Protein AF-0000000084342266 (afdb_homodimer)

Radius of gyration: 20.8 Å; Cα contacts (8 Å, |Δi|>4): 427; chains: 2; bounding box: 41×59×53 Å

Secondary structure (DSSP, 8-state):
-PPPHHHHHHHHTTHHHHHHHHHHHHHHHHTT-S--HHHHHHHHHHHHH-SEEHHHHHHHHT--HHHHHHHHHHHHHTTSEEEE--TT-TTSPEEEE-HHHHHHHHHHHHHHHHHHHHHHTTS-HHHHHHHHHHHHHHHHHHHHHTTTSPPP------/-PPPHHHHHHHHTTHHHHHHHHHHHHHHHTTT-S--HHHHHHHHHHHHH-SEEHHHHHHHHT--HHHHHHHHHHHHHTTSEEEE--TT-TTSPEEEE-HHHHHHHHHHHHHHHHHHHHHHTTS-HHHHHHHHHHHHHHHHHHHHHTTTSPPP------

Solvent-accessible surface area (backbone atoms only — not comparable to full-atom values): 16933 Å² total; per-residue (Å²): 118,72,30,45,26,68,63,50,43,59,47,58,67,49,27,56,61,37,39,54,43,49,50,32,46,49,50,59,69,29,58,92,51,92,57,46,73,65,39,49,52,50,52,52,50,34,70,72,68,38,67,39,27,55,66,58,50,15,63,74,69,72,45,58,50,70,57,41,48,51,38,48,54,53,32,36,75,72,51,26,32,49,76,42,87,24,91,90,37,78,90,45,41,20,40,32,75,32,74,59,24,51,51,51,47,50,57,51,50,51,57,51,35,61,68,35,32,72,49,20,60,76,40,55,46,68,32,51,54,24,25,41,54,49,52,50,47,47,43,52,46,43,43,62,75,36,67,81,52,70,81,62,72,72,68,42,52,130,119,72,29,44,26,69,63,51,44,59,48,57,67,49,28,57,62,37,39,55,42,51,49,31,47,50,50,60,68,30,58,91,49,92,57,46,72,66,39,48,52,50,53,52,51,35,69,73,68,39,67,38,27,54,66,58,51,15,62,75,70,71,46,56,52,70,56,40,47,52,37,48,54,53,30,37,76,71,51,26,32,49,73,42,88,24,92,90,38,77,92,45,40,21,41,32,76,31,73,58,25,51,51,52,48,51,56,51,49,52,56,53,36,60,68,35,34,74,51,19,59,76,41,55,47,69,29,51,54,26,25,41,54,50,50,50,47,47,43,51,47,44,44,63,74,36,65,82,51,69,80,62,73,73,67,41,51,128

Sequence (316 aa):
MPVDAGELYVVLRRVRPLHLLSARAVTAALAGEQVTMGVRALLEALLDTGPAPVPAIARTLSLPRQVIQRLVDQARGLGLVTTAPNPAHRRSPLVVLTDEGRAAFDRIHDAELRALGPIAAGLDPGDVAAAVRVLDALVTGIGRITADAPPVPIEEAPMPVDAGELYVVLRRVRPLHLLSARAVTAALAGEQVTMGVRALLEALLDTGPAPVPAIARTLSLPRQVIQRLVDQARGLGLVTTAPNPAHRRSPLVVLTDEGRAAFDRIHDAELRALGPIAAGLDPGDVAAAVRVLDALVTGIGRITADAPPVPIEEAP

Nearest PDB structures (foldseek):
  1s3j-assembly1_B  TM=6.720E-01  e=8.097E-08  Bacillus subtilis
  7kua-assembly1_A-2  TM=9.159E-01  e=6.115E-06  Pseudomonas putida
  6pcp-assembly2_C  TM=7.030E-01  e=1.993E-07  Bordetella pertussis
  3vod-assembly1_A  TM=7.796E-01  e=1.631E-06  Escherichia coli K-12
  3s2w-assembly4_H  TM=8.674E-01  e=1.914E-05  Methanosarcina mazei Go1

Structure (mmCIF, N/CA/C/O backbone):
data_AF-0000000084342266-model_v1
#
loop_
_entity.id
_entity.type
_entity.pdbx_description
1 polymer 'DNA-binding transcriptional regulator, MarR family'
#
loop_
_atom_site.group_PDB
_atom_site.id
_atom_site.type_symbol
_atom_site.label_atom_id
_atom_site.label_alt_id
_atom_site.label_comp_id
_atom_site.label_asym_id
_atom_site.label_entity_id
_atom_site.label_seq_id
_atom_site.pdbx_PDB_ins_code
_atom_site.Cartn_x
_atom_site.Cartn_y
_atom_site.Cartn_z
_atom_site.occupancy
_atom_site.B_iso_or_equiv
_atom_site.auth_seq_id
_atom_site.auth_comp_id
_atom_site.auth_asym_id
_atom_site.auth_atom_id
_atom_site.pdbx_PDB_model_num
ATOM 1 N N . MET A 1 1 ? -0.227 -0.979 28.938 1 70.88 1 MET A N 1
ATOM 2 C CA . MET A 1 1 ? -1.094 0.109 28.5 1 70.88 1 MET A CA 1
ATOM 3 C C . MET A 1 1 ? -1.659 -0.177 27.109 1 70.88 1 MET A C 1
ATOM 5 O O . MET A 1 1 ? -1.015 -0.841 26.297 1 70.88 1 MET A O 1
ATOM 9 N N . PRO A 1 2 ? -2.893 0.105 26.969 1 83.19 2 PRO A N 1
ATOM 10 C CA . PRO A 1 2 ? -3.52 -0.185 25.672 1 83.19 2 PRO A CA 1
ATOM 11 C C . PRO A 1 2 ? -2.918 0.628 24.531 1 83.19 2 PRO A C 1
ATOM 13 O O . PRO A 1 2 ? -2.369 1.71 24.75 1 83.19 2 PRO A O 1
ATOM 16 N N . VAL A 1 3 ? -2.742 0.061 23.469 1 89.31 3 VAL A N 1
ATOM 17 C CA . VAL A 1 3 ? -2.305 0.758 22.266 1 89.31 3 VAL A CA 1
ATOM 18 C C . VAL A 1 3 ? -3.314 1.844 21.906 1 89.31 3 VAL A C 1
ATOM 20 O O . VAL A 1 3 ? -4.523 1.605 21.922 1 89.31 3 VAL A O 1
ATOM 23 N N . ASP A 1 4 ? -2.812 2.996 21.734 1 90.12 4 ASP A N 1
ATOM 24 C CA . ASP A 1 4 ? -3.756 4.02 21.297 1 90.12 4 ASP A CA 1
ATOM 25 C C . ASP A 1 4 ? -3.736 4.164 19.766 1 90.12 4 ASP A C 1
ATOM 27 O O . ASP A 1 4 ? -2.879 3.59 19.094 1 90.12 4 ASP A O 1
ATOM 31 N N . ALA A 1 5 ? -4.688 4.953 19.266 1 93.25 5 ALA A N 1
ATOM 32 C CA . ALA A 1 5 ? -4.902 5.133 17.828 1 93.25 5 ALA A CA 1
ATOM 33 C C . ALA A 1 5 ? -3.693 5.793 17.172 1 93.25 5 ALA A C 1
ATOM 35 O O . ALA A 1 5 ? -3.35 5.477 16.031 1 93.25 5 ALA A O 1
ATOM 36 N N . GLY A 1 6 ? -3.027 6.645 17.938 1 93.38 6 GLY A N 1
ATOM 37 C CA . GLY A 1 6 ? -1.847 7.316 17.422 1 93.38 6 GLY A CA 1
ATOM 38 C C . GLY A 1 6 ? -0.688 6.375 17.156 1 93.38 6 GLY A C 1
ATOM 39 O O . GLY A 1 6 ? 0.017 6.508 16.156 1 93.38 6 GLY A O 1
ATOM 40 N N . GLU A 1 7 ? -0.532 5.438 18.062 1 93.38 7 GLU A N 1
ATOM 41 C CA . GLU A 1 7 ? 0.507 4.426 17.891 1 93.38 7 GLU A CA 1
ATOM 42 C C . GLU A 1 7 ? 0.223 3.533 16.688 1 93.38 7 GLU A C 1
ATOM 44 O O . GLU A 1 7 ? 1.139 3.172 15.945 1 93.38 7 GLU A O 1
ATOM 49 N N . LEU A 1 8 ? -0.987 3.184 16.484 1 94.81 8 LEU A N 1
ATOM 50 C CA . LEU A 1 8 ? -1.37 2.338 15.359 1 94.81 8 LEU A CA 1
ATOM 51 C C . LEU A 1 8 ? -1.231 3.094 14.047 1 94.81 8 LEU A C 1
ATOM 53 O O . LEU A 1 8 ? -0.879 2.504 13.023 1 94.81 8 LEU A O 1
ATOM 57 N N . TYR A 1 9 ? -1.419 4.414 14.188 1 94.75 9 TYR A N 1
ATOM 58 C CA . TYR A 1 9 ? -1.27 5.258 13.008 1 94.75 9 TYR A CA 1
ATOM 59 C C . TYR A 1 9 ? 0.175 5.262 12.516 1 94.75 9 TYR A C 1
ATOM 61 O O . TYR A 1 9 ? 0.429 5.34 11.312 1 94.75 9 TYR A O 1
ATOM 69 N N . VAL A 1 10 ? 1.09 5.109 13.398 1 93.75 10 VAL A N 1
ATOM 70 C CA . VAL A 1 10 ? 2.502 5.055 13.031 1 93.75 10 VAL A CA 1
ATOM 71 C C . VAL A 1 10 ? 2.754 3.85 12.125 1 93.75 10 VAL A C 1
ATOM 73 O O . VAL A 1 10 ? 3.518 3.938 11.164 1 93.75 10 VAL A O 1
ATOM 76 N N . VAL A 1 11 ? 2.09 2.787 12.336 1 95.75 11 VAL A N 1
ATOM 77 C CA . VAL A 1 11 ? 2.191 1.593 11.5 1 95.75 11 VAL A CA 1
ATOM 78 C C . VAL A 1 11 ? 1.574 1.864 10.133 1 95.75 11 VAL A C 1
ATOM 80 O O . VAL A 1 11 ? 2.197 1.603 9.102 1 95.75 11 VAL A O 1
ATOM 83 N N . LEU A 1 12 ? 0.439 2.473 10.141 1 93.75 12 LEU A N 1
ATOM 84 C CA . LEU A 1 12 ? -0.318 2.713 8.922 1 93.75 12 LEU A CA 1
ATOM 85 C C . LEU A 1 12 ? 0.438 3.654 7.988 1 93.75 12 LEU A C 1
ATOM 87 O O . LEU A 1 12 ? 0.379 3.506 6.766 1 93.75 12 LEU A O 1
ATOM 91 N N . ARG A 1 13 ? 1.225 4.555 8.555 1 92.44 13 ARG A N 1
ATOM 92 C CA . ARG A 1 13 ? 1.974 5.535 7.777 1 92.44 13 ARG A CA 1
ATOM 93 C C . ARG A 1 13 ? 3.088 4.863 6.977 1 92.44 13 ARG A C 1
ATOM 95 O O . ARG A 1 13 ? 3.615 5.445 6.027 1 92.44 13 ARG A O 1
ATOM 102 N N . ARG A 1 14 ? 3.467 3.639 7.297 1 94 14 ARG A N 1
ATOM 103 C CA . ARG A 1 14 ? 4.543 2.938 6.598 1 94 14 ARG A CA 1
ATOM 104 C C . ARG A 1 14 ? 3.996 2.131 5.426 1 94 14 ARG A C 1
ATOM 106 O O . ARG A 1 14 ? 4.758 1.683 4.566 1 94 14 ARG A O 1
ATOM 113 N N . VAL A 1 15 ? 2.721 2.02 5.316 1 93.81 15 VAL A N 1
ATOM 114 C CA . VAL A 1 15 ? 2.09 1.117 4.359 1 93.81 15 VAL A CA 1
ATOM 115 C C . VAL A 1 15 ? 2.221 1.688 2.949 1 93.81 15 VAL A C 1
ATOM 117 O O . VAL A 1 15 ? 2.639 0.987 2.023 1 93.81 15 VAL A O 1
ATOM 120 N N . ARG A 1 16 ? 1.892 2.982 2.75 1 89 16 ARG A N 1
ATOM 121 C CA . ARG A 1 16 ? 1.908 3.561 1.41 1 89 16 ARG A CA 1
ATOM 122 C C . ARG A 1 16 ? 3.32 3.562 0.833 1 89 16 ARG A C 1
ATOM 124 O O . ARG A 1 16 ? 3.543 3.072 -0.275 1 89 16 ARG A O 1
ATOM 131 N N . PRO A 1 17 ? 4.324 4.102 1.603 1 88.56 17 PRO A N 1
ATOM 132 C CA . PRO A 1 17 ? 5.68 4.062 1.05 1 88.56 17 PRO A CA 1
ATOM 133 C C . PRO A 1 17 ? 6.152 2.645 0.741 1 88.56 17 PRO A C 1
ATOM 135 O O . PRO A 1 17 ? 6.816 2.418 -0.273 1 88.56 17 PRO A O 1
ATOM 138 N N . LEU A 1 18 ? 5.785 1.718 1.567 1 93.06 18 LEU A N 1
ATOM 139 C CA . LEU A 1 18 ? 6.211 0.339 1.355 1 93.06 18 LEU A CA 1
ATOM 140 C C . LEU A 1 18 ? 5.523 -0.261 0.135 1 93.06 18 LEU A C 1
ATOM 142 O O . LEU A 1 18 ? 6.141 -1.004 -0.631 1 93.06 18 LEU A O 1
ATOM 146 N N . HIS A 1 19 ? 4.258 0.044 -0.023 1 91.81 19 HIS A N 1
ATOM 147 C CA . HIS A 1 19 ? 3.537 -0.408 -1.208 1 91.81 19 HIS A CA 1
ATOM 148 C C . HIS A 1 19 ? 4.203 0.1 -2.484 1 91.81 19 HIS A C 1
ATOM 150 O O . HIS A 1 19 ? 4.438 -0.672 -3.416 1 91.81 19 HIS A O 1
ATOM 156 N N . LEU A 1 20 ? 4.57 1.354 -2.539 1 87.12 20 LEU A N 1
ATOM 157 C CA . LEU A 1 20 ? 5.191 1.959 -3.711 1 87.12 20 LEU A CA 1
ATOM 158 C C . LEU A 1 20 ? 6.578 1.371 -3.955 1 87.12 20 LEU A C 1
ATOM 160 O O . LEU A 1 20 ? 6.941 1.077 -5.098 1 87.12 20 LEU A O 1
ATOM 164 N N . LEU A 1 21 ? 7.363 1.205 -2.904 1 87.5 21 LEU A N 1
ATOM 165 C CA . LEU A 1 21 ? 8.695 0.626 -3.016 1 87.5 21 LEU A CA 1
ATOM 166 C C . LEU A 1 21 ? 8.625 -0.823 -3.484 1 87.5 21 LEU A C 1
ATOM 168 O O . LEU A 1 21 ? 9.438 -1.258 -4.305 1 87.5 21 LEU A O 1
ATOM 172 N N . SER A 1 22 ? 7.652 -1.567 -2.914 1 89.69 22 SER A N 1
ATOM 173 C CA . SER A 1 22 ? 7.453 -2.953 -3.326 1 89.69 22 SER A CA 1
ATOM 174 C C . SER A 1 22 ? 7.09 -3.043 -4.805 1 89.69 22 SER A C 1
ATOM 176 O O . SER A 1 22 ? 7.594 -3.912 -5.52 1 89.69 22 SER A O 1
ATOM 178 N N . ALA A 1 23 ? 6.258 -2.16 -5.277 1 87.25 23 ALA A N 1
ATOM 179 C CA . ALA A 1 23 ? 5.879 -2.115 -6.688 1 87.25 23 ALA A CA 1
ATOM 180 C C . ALA A 1 23 ? 7.098 -1.857 -7.574 1 87.25 23 ALA A C 1
ATOM 182 O O . ALA A 1 23 ? 7.246 -2.479 -8.625 1 87.25 23 ALA A O 1
ATOM 183 N N . ARG A 1 24 ? 7.961 -1.008 -7.141 1 84.56 24 ARG A N 1
ATOM 184 C CA . ARG A 1 24 ? 9.188 -0.723 -7.875 1 84.56 24 ARG A CA 1
ATOM 185 C C . ARG A 1 24 ? 10.086 -1.956 -7.945 1 84.56 24 ARG A C 1
ATOM 187 O O . ARG A 1 24 ? 10.656 -2.256 -9 1 84.56 24 ARG A O 1
ATOM 194 N N . ALA A 1 25 ? 10.188 -2.625 -6.848 1 85.94 25 ALA A N 1
ATOM 195 C CA . ALA A 1 25 ? 11.031 -3.816 -6.777 1 85.94 25 ALA A CA 1
ATOM 196 C C . ALA A 1 25 ? 10.492 -4.922 -7.684 1 85.94 25 ALA A C 1
ATOM 198 O O . ALA A 1 25 ? 11.258 -5.582 -8.391 1 85.94 25 ALA A O 1
ATOM 199 N N . VAL A 1 26 ? 9.203 -5.07 -7.656 1 87.12 26 VAL A N 1
ATOM 200 C CA . VAL A 1 26 ? 8.57 -6.102 -8.477 1 87.12 26 VAL A CA 1
ATOM 201 C C . VAL A 1 26 ? 8.719 -5.742 -9.953 1 87.12 26 VAL A C 1
ATOM 203 O O . VAL A 1 26 ? 9.023 -6.605 -10.781 1 87.12 26 VAL A O 1
ATOM 206 N N . THR A 1 27 ? 8.508 -4.523 -10.258 1 84.62 27 THR A N 1
ATOM 207 C CA . THR A 1 27 ? 8.664 -4.066 -11.633 1 84.62 27 THR A CA 1
ATOM 208 C C . THR A 1 27 ? 10.07 -4.355 -12.141 1 84.62 27 THR A C 1
ATOM 210 O O . THR A 1 27 ? 10.25 -4.848 -13.258 1 84.62 27 THR A O 1
ATOM 213 N N . ALA A 1 28 ? 11 -4.059 -11.312 1 83.31 28 ALA A N 1
ATOM 214 C CA . ALA A 1 28 ? 12.391 -4.312 -11.68 1 83.31 28 ALA A CA 1
ATOM 215 C C . ALA A 1 28 ? 12.633 -5.805 -11.906 1 83.31 28 ALA A C 1
ATOM 217 O O . ALA A 1 28 ? 13.344 -6.188 -12.828 1 83.31 28 ALA A O 1
ATOM 218 N N . ALA A 1 29 ? 12.062 -6.645 -11.039 1 83.62 29 ALA A N 1
ATOM 219 C CA . ALA A 1 29 ? 12.227 -8.094 -11.141 1 83.62 29 ALA A CA 1
ATOM 220 C C . ALA A 1 29 ? 11.555 -8.625 -12.406 1 83.62 29 ALA A C 1
ATOM 222 O O . ALA A 1 29 ? 11.969 -9.656 -12.945 1 83.62 29 ALA A O 1
ATOM 223 N N . LEU A 1 30 ? 10.562 -7.875 -12.891 1 86.94 30 LEU A N 1
ATOM 224 C CA . LEU A 1 30 ? 9.781 -8.305 -14.039 1 86.94 30 LEU A CA 1
ATOM 225 C C . LEU A 1 30 ? 10.383 -7.777 -15.336 1 86.94 30 LEU A C 1
ATOM 227 O O . LEU A 1 30 ? 9.953 -8.156 -16.422 1 86.94 30 LEU A O 1
ATOM 231 N N . ALA A 1 31 ? 11.43 -6.973 -15.008 1 79.62 31 ALA A N 1
ATOM 232 C CA . ALA A 1 31 ? 12.062 -6.422 -16.203 1 79.62 31 ALA A CA 1
ATOM 233 C C . ALA A 1 31 ? 12.555 -7.535 -17.125 1 79.62 31 ALA A C 1
ATOM 235 O O . ALA A 1 31 ? 13.211 -8.477 -16.672 1 79.62 31 ALA A O 1
ATOM 236 N N . GLY A 1 32 ? 12.078 -7.527 -18.297 1 79.25 32 GLY A N 1
ATOM 237 C CA . GLY A 1 32 ? 12.484 -8.523 -19.281 1 79.25 32 GLY A CA 1
ATOM 238 C C . GLY A 1 32 ? 11.516 -9.68 -19.391 1 79.25 32 GLY A C 1
ATOM 239 O O . GLY A 1 32 ? 11.688 -10.57 -20.234 1 79.25 32 GLY A O 1
ATOM 240 N N . GLU A 1 33 ? 10.625 -9.68 -18.406 1 84 33 GLU A N 1
ATOM 241 C CA . GLU A 1 33 ? 9.578 -10.695 -18.453 1 84 33 GLU A CA 1
ATOM 242 C C . GLU A 1 33 ? 8.367 -10.195 -19.219 1 84 33 GLU A C 1
ATOM 244 O O . GLU A 1 33 ? 8.195 -8.992 -19.422 1 84 33 GLU A O 1
ATOM 249 N N . GLN A 1 34 ? 7.629 -11.078 -19.719 1 88.25 34 GLN A N 1
ATOM 250 C CA . GLN A 1 34 ? 6.383 -10.727 -20.391 1 88.25 34 GLN A CA 1
ATOM 251 C C . GLN A 1 34 ? 5.242 -10.562 -19.391 1 88.25 34 GLN A C 1
ATOM 253 O O . GLN A 1 34 ? 4.164 -10.078 -19.734 1 88.25 34 GLN A O 1
ATOM 258 N N . VAL A 1 35 ? 5.52 -10.914 -18.156 1 92.81 35 VAL A N 1
ATOM 259 C CA . VAL A 1 35 ? 4.52 -10.891 -17.094 1 92.81 35 VAL A CA 1
ATOM 260 C C . VAL A 1 35 ? 4.473 -9.5 -16.469 1 92.81 35 VAL A C 1
ATOM 262 O O . VAL A 1 35 ? 5.504 -8.961 -16.062 1 92.81 35 VAL A O 1
ATOM 265 N N . THR A 1 36 ? 3.35 -8.883 -16.469 1 91.25 36 THR A N 1
ATOM 266 C CA . THR A 1 36 ? 3.156 -7.598 -15.812 1 91.25 36 THR A CA 1
ATOM 267 C C . THR A 1 36 ? 2.881 -7.789 -14.328 1 91.25 36 THR A C 1
ATOM 269 O O . THR A 1 36 ? 2.656 -8.914 -13.867 1 91.25 36 THR A O 1
ATOM 272 N N . MET A 1 37 ? 2.902 -6.703 -13.617 1 90.75 37 MET A N 1
ATOM 273 C CA . MET A 1 37 ? 2.592 -6.734 -12.195 1 90.75 37 MET A CA 1
ATOM 274 C C . MET A 1 37 ? 1.188 -7.281 -11.953 1 90.75 37 MET A C 1
ATOM 276 O O . MET A 1 37 ? 0.957 -8.016 -10.992 1 90.75 37 MET A O 1
ATOM 280 N 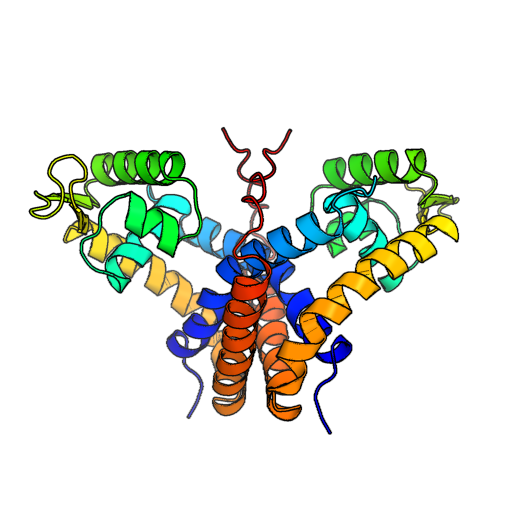N . GLY A 1 38 ? 0.281 -6.844 -12.773 1 93.06 38 GLY A N 1
ATOM 281 C CA . GLY A 1 38 ? -1.083 -7.336 -12.656 1 93.06 38 GLY A CA 1
ATOM 282 C C . GLY A 1 38 ? -1.198 -8.828 -12.875 1 93.06 38 GLY A C 1
ATOM 283 O O . GLY A 1 38 ? -1.883 -9.523 -12.117 1 93.06 38 GLY A O 1
ATOM 284 N N . VAL A 1 39 ? -0.542 -9.273 -13.875 1 96 39 VAL A N 1
ATOM 285 C CA . VAL A 1 39 ? -0.569 -10.703 -14.164 1 96 39 VAL A CA 1
ATOM 286 C C . VAL A 1 39 ? 0.127 -11.469 -13.047 1 96 39 VAL A C 1
ATOM 288 O O . VAL A 1 39 ? -0.332 -12.539 -12.641 1 96 39 VAL A O 1
ATOM 291 N N . ARG A 1 40 ? 1.217 -10.922 -12.555 1 95.25 40 ARG A N 1
ATOM 292 C CA . ARG A 1 40 ? 1.875 -11.539 -11.414 1 95.25 40 ARG A CA 1
ATOM 293 C C . ARG A 1 40 ? 0.905 -11.703 -10.25 1 95.25 40 ARG A C 1
ATOM 295 O O . ARG A 1 40 ? 0.854 -12.766 -9.617 1 95.25 40 ARG A O 1
ATOM 302 N N . ALA A 1 41 ? 0.198 -10.703 -9.938 1 94.62 41 ALA A N 1
ATOM 303 C CA . ALA A 1 41 ? -0.774 -10.742 -8.852 1 94.62 41 ALA A CA 1
ATOM 304 C C . ALA A 1 41 ? -1.849 -11.797 -9.117 1 94.62 41 ALA A C 1
ATOM 306 O O . ALA A 1 41 ? -2.271 -12.5 -8.195 1 94.62 41 ALA A O 1
ATOM 307 N N . LEU A 1 42 ? -2.273 -11.859 -10.289 1 96.88 42 LEU A N 1
ATOM 308 C CA . LEU A 1 42 ? -3.256 -12.859 -10.695 1 96.88 42 LEU A CA 1
ATOM 309 C C . LEU A 1 42 ? -2.73 -14.266 -10.445 1 96.88 42 LEU A C 1
ATOM 311 O O . LEU A 1 42 ? -3.428 -15.102 -9.859 1 96.88 42 LEU A O 1
ATOM 315 N N . LEU A 1 43 ? -1.504 -14.516 -10.875 1 97.69 43 LEU A N 1
ATOM 316 C CA . LEU A 1 43 ? -0.899 -15.828 -10.695 1 97.69 43 LEU A CA 1
ATOM 317 C C . LEU A 1 43 ? -0.781 -16.172 -9.211 1 97.69 43 LEU A C 1
ATOM 319 O O . LEU A 1 43 ? -1.065 -17.297 -8.805 1 97.69 43 LEU A O 1
ATOM 323 N N . GLU A 1 44 ? -0.4 -15.234 -8.477 1 96.31 44 GLU A N 1
ATOM 324 C CA . GLU A 1 44 ? -0.283 -15.438 -7.031 1 96.31 44 GLU A CA 1
ATOM 325 C C . GLU A 1 44 ? -1.633 -15.789 -6.414 1 96.31 44 GLU A C 1
ATOM 327 O O . GLU A 1 44 ? -1.723 -16.703 -5.586 1 96.31 44 GLU A O 1
ATOM 332 N N . ALA A 1 45 ? -2.635 -15.07 -6.766 1 96.19 45 ALA A N 1
ATOM 333 C CA . ALA A 1 45 ? -3.977 -15.336 -6.246 1 96.19 45 ALA A CA 1
ATOM 334 C C . ALA A 1 45 ? -4.418 -16.766 -6.562 1 96.19 45 ALA A C 1
ATOM 336 O O . ALA A 1 45 ? -4.984 -17.438 -5.707 1 96.19 45 ALA A O 1
ATOM 337 N N . LEU A 1 46 ? -4.121 -17.203 -7.73 1 97.88 46 LEU A N 1
ATOM 338 C CA . LEU A 1 46 ? -4.535 -18.531 -8.156 1 97.88 46 LEU A CA 1
ATOM 339 C C . LEU A 1 46 ? -3.734 -19.609 -7.438 1 97.88 46 LEU A C 1
ATOM 341 O O . LEU A 1 46 ? -4.242 -20.703 -7.191 1 97.88 46 LEU A O 1
ATOM 345 N N . LEU A 1 47 ? -2.496 -19.297 -7.137 1 95.75 47 LEU A N 1
ATOM 346 C CA . LEU A 1 47 ? -1.693 -20.219 -6.348 1 95.75 47 LEU A CA 1
ATOM 347 C C . LEU A 1 47 ? -2.277 -20.391 -4.949 1 95.75 47 LEU A C 1
ATOM 349 O O . LEU A 1 47 ? -2.271 -21.5 -4.398 1 95.75 47 LEU A O 1
ATOM 353 N N . ASP A 1 48 ? -2.832 -19.359 -4.43 1 93.31 48 ASP A N 1
ATOM 354 C CA . ASP A 1 48 ? -3.377 -19.359 -3.076 1 93.31 48 ASP A CA 1
ATOM 355 C C . ASP A 1 48 ? -4.766 -20 -3.043 1 93.31 48 ASP A C 1
ATOM 357 O O . ASP A 1 48 ? -5.07 -20.797 -2.148 1 93.31 48 ASP A O 1
ATOM 361 N N . THR A 1 49 ? -5.594 -19.719 -3.994 1 94.25 49 THR A N 1
ATOM 362 C CA . THR A 1 49 ? -7.004 -20.078 -3.93 1 94.25 49 THR A CA 1
ATOM 363 C C . THR A 1 49 ? -7.273 -21.359 -4.715 1 94.25 49 THR A C 1
ATOM 365 O O . THR A 1 49 ? -8.305 -22 -4.523 1 94.25 49 THR A O 1
ATOM 368 N N . GLY A 1 50 ? -6.352 -21.688 -5.613 1 96.81 50 GLY A N 1
ATOM 369 C CA . GLY A 1 50 ? -6.691 -22.656 -6.629 1 96.81 50 GLY A CA 1
ATOM 370 C C . GLY A 1 50 ? -7.574 -22.109 -7.73 1 96.81 50 GLY A C 1
ATOM 371 O O . GLY A 1 50 ? -7.684 -20.891 -7.887 1 96.81 50 GLY A O 1
ATOM 372 N N . PRO A 1 51 ? -8.094 -23.016 -8.539 1 97.81 51 PRO A N 1
ATOM 373 C CA . PRO A 1 51 ? -8.992 -22.547 -9.602 1 97.81 51 PRO A CA 1
ATOM 374 C C . PRO A 1 51 ? -10.141 -21.688 -9.078 1 97.81 51 PRO A C 1
ATOM 376 O O . PRO A 1 51 ? -10.758 -22.031 -8.062 1 97.81 51 PRO A O 1
ATOM 379 N N . ALA A 1 52 ? -10.375 -20.547 -9.727 1 97.94 52 ALA A N 1
ATOM 380 C CA . ALA A 1 52 ? -11.398 -19.609 -9.25 1 97.94 52 ALA A CA 1
ATOM 381 C C . ALA A 1 52 ? -12 -18.812 -10.406 1 97.94 52 ALA A C 1
ATOM 383 O O . ALA A 1 52 ? -11.328 -18.547 -11.398 1 97.94 52 ALA A O 1
ATOM 384 N N . PRO A 1 53 ? -13.266 -18.422 -10.227 1 97.88 53 PRO A N 1
ATOM 385 C CA . PRO A 1 53 ? -13.859 -17.547 -11.242 1 97.88 53 PRO A CA 1
ATOM 386 C C . PRO A 1 53 ? -13.422 -16.094 -11.102 1 97.88 53 PRO A C 1
ATOM 388 O O . PRO A 1 53 ? -12.906 -15.703 -10.055 1 97.88 53 PRO A O 1
ATOM 391 N N . VAL A 1 54 ? -13.609 -15.359 -12.141 1 97.38 54 VAL A N 1
ATOM 392 C CA . VAL A 1 54 ? -13.172 -13.969 -12.234 1 97.38 54 VAL A CA 1
ATOM 393 C C . VAL A 1 54 ? -13.719 -13.18 -11.047 1 97.38 54 VAL A C 1
ATOM 395 O O . VAL A 1 54 ? -12.977 -12.438 -10.391 1 97.38 54 VAL A O 1
ATOM 398 N N . PRO A 1 55 ? -14.969 -13.406 -10.578 1 95.88 55 PRO A N 1
ATOM 399 C CA . PRO A 1 55 ? -15.477 -12.641 -9.445 1 95.88 55 PRO A CA 1
ATOM 400 C C . PRO A 1 55 ? -14.758 -12.969 -8.133 1 95.88 55 PRO A C 1
ATOM 402 O O . PRO A 1 55 ? -14.523 -12.078 -7.316 1 95.88 55 PRO A O 1
ATOM 405 N N . ALA A 1 56 ? -14.398 -14.172 -7.98 1 95.94 56 ALA A N 1
ATOM 406 C CA . ALA A 1 56 ? -13.695 -14.578 -6.766 1 95.94 56 ALA A CA 1
ATOM 407 C C . ALA A 1 56 ? -12.281 -14 -6.734 1 95.94 56 ALA A C 1
ATOM 409 O O . ALA A 1 56 ? -11.812 -13.555 -5.688 1 95.94 56 ALA A O 1
ATOM 410 N N . ILE A 1 57 ? -11.633 -13.977 -7.879 1 96.69 57 ILE A N 1
ATOM 411 C CA . ILE A 1 57 ? -10.297 -13.406 -7.98 1 96.69 57 ILE A CA 1
ATOM 412 C C . ILE A 1 57 ? -10.352 -11.906 -7.723 1 96.69 57 ILE A C 1
ATOM 414 O O . ILE A 1 57 ? -9.484 -11.352 -7.043 1 96.69 57 ILE A O 1
ATOM 418 N N . ALA A 1 58 ? -11.367 -11.273 -8.227 1 94.06 58 ALA A N 1
ATOM 419 C CA . ALA A 1 58 ? -11.57 -9.836 -8.039 1 94.06 58 ALA A CA 1
ATOM 420 C C . ALA A 1 58 ? -11.688 -9.5 -6.555 1 94.06 58 ALA A C 1
ATOM 422 O O . ALA A 1 58 ? -11.07 -8.539 -6.082 1 94.06 58 ALA A O 1
ATOM 423 N N . ARG A 1 59 ? -12.383 -10.336 -5.754 1 88.69 59 ARG A N 1
ATOM 424 C CA . ARG A 1 59 ? -12.523 -10.148 -4.316 1 88.69 59 ARG A CA 1
ATOM 425 C C . ARG A 1 59 ? -11.195 -10.344 -3.602 1 88.69 59 ARG A C 1
ATOM 427 O O . ARG A 1 59 ? -10.836 -9.555 -2.719 1 88.69 59 ARG A O 1
ATOM 434 N N . THR A 1 60 ? -10.461 -11.32 -4.062 1 89.81 60 THR A N 1
ATOM 435 C CA . THR A 1 60 ? -9.18 -11.641 -3.443 1 89.81 60 THR A CA 1
ATOM 436 C C . THR A 1 60 ? -8.188 -10.5 -3.631 1 89.81 60 THR A C 1
ATOM 438 O O . THR A 1 60 ? -7.461 -10.141 -2.699 1 89.81 60 THR A O 1
ATOM 441 N N . LEU A 1 61 ? -8.172 -9.844 -4.805 1 89.38 61 LEU A N 1
ATOM 442 C CA . LEU A 1 61 ? -7.18 -8.828 -5.133 1 89.38 61 LEU A CA 1
ATOM 443 C C . LEU A 1 61 ? -7.738 -7.43 -4.895 1 89.38 61 LEU A C 1
ATOM 445 O O . LEU A 1 61 ? -7.016 -6.438 -5.016 1 89.38 61 LEU A O 1
ATOM 449 N N . SER A 1 62 ? -9.008 -7.363 -4.551 1 83.5 62 SER A N 1
ATOM 450 C CA . SER A 1 62 ? -9.688 -6.086 -4.355 1 83.5 62 SER A CA 1
ATOM 451 C C . SER A 1 62 ? -9.57 -5.199 -5.594 1 83.5 62 SER A C 1
ATOM 453 O O . SER A 1 62 ? -9.211 -4.027 -5.488 1 83.5 62 SER A O 1
ATOM 455 N N . LEU A 1 63 ? -9.891 -5.781 -6.785 1 86.75 63 LEU A N 1
ATOM 456 C CA . LEU A 1 63 ? -9.906 -5.094 -8.07 1 86.75 63 LEU A CA 1
ATOM 457 C C . LEU A 1 63 ? -11.234 -5.328 -8.789 1 86.75 63 LEU A C 1
ATOM 459 O O . LEU A 1 63 ? -11.914 -6.328 -8.539 1 86.75 63 LEU A O 1
ATOM 463 N N . PRO A 1 64 ? -11.602 -4.441 -9.656 1 89.31 64 PRO A N 1
ATOM 464 C CA . PRO A 1 64 ? -12.828 -4.633 -10.438 1 89.31 64 PRO A CA 1
ATOM 465 C C . PRO A 1 64 ? -12.758 -5.855 -11.352 1 89.31 64 PRO A C 1
ATOM 467 O O . PRO A 1 64 ? -11.688 -6.168 -11.891 1 89.31 64 PRO A O 1
ATOM 470 N N . ARG A 1 65 ? -13.867 -6.465 -11.609 1 94.94 65 ARG A N 1
ATOM 471 C CA . ARG A 1 65 ? -13.977 -7.66 -12.445 1 94.94 65 ARG A CA 1
ATOM 472 C C . ARG A 1 65 ? -13.438 -7.402 -13.844 1 94.94 65 ARG A C 1
ATOM 474 O O . ARG A 1 65 ? -12.812 -8.281 -14.445 1 94.94 65 ARG A O 1
ATOM 481 N N . GLN A 1 66 ? -13.703 -6.223 -14.289 1 96 66 GLN A N 1
ATOM 482 C CA . GLN A 1 66 ? -13.25 -5.883 -15.641 1 96 66 GLN A CA 1
ATOM 483 C C . GLN A 1 66 ? -11.734 -5.922 -15.742 1 96 66 GLN A C 1
ATOM 485 O O . GLN A 1 66 ? -11.18 -6.352 -16.75 1 96 66 GLN A O 1
ATOM 490 N N . VAL A 1 67 ? -11.078 -5.492 -14.688 1 94 67 VAL A N 1
ATOM 491 C CA . VAL A 1 67 ? -9.625 -5.512 -14.648 1 94 67 VAL A CA 1
ATOM 492 C C . VAL A 1 67 ? -9.125 -6.953 -14.586 1 94 67 VAL A C 1
ATOM 494 O O . VAL A 1 67 ? -8.195 -7.324 -15.312 1 94 67 VAL A O 1
ATOM 497 N N . ILE A 1 68 ? -9.766 -7.738 -13.789 1 96.69 68 ILE A N 1
ATOM 498 C CA . ILE A 1 68 ? -9.375 -9.133 -13.656 1 96.69 68 ILE A CA 1
ATOM 499 C C . ILE A 1 68 ? -9.555 -9.859 -14.984 1 96.69 68 ILE A C 1
ATOM 501 O O . ILE A 1 68 ? -8.695 -10.641 -15.398 1 96.69 68 ILE A O 1
ATOM 505 N N . GLN A 1 69 ? -10.664 -9.547 -15.617 1 97.75 69 GLN A N 1
ATOM 506 C CA . GLN A 1 69 ? -10.898 -10.18 -16.906 1 97.75 69 GLN A CA 1
ATOM 507 C C . GLN A 1 69 ? -9.781 -9.859 -17.891 1 97.75 69 GLN A C 1
ATOM 509 O O . GLN A 1 69 ? -9.312 -10.742 -18.625 1 97.75 69 GLN A O 1
ATOM 514 N N . ARG A 1 70 ? -9.422 -8.633 -17.938 1 97.75 70 ARG A N 1
ATOM 515 C CA . ARG A 1 70 ? -8.336 -8.211 -18.812 1 97.75 70 ARG A CA 1
ATOM 516 C C . ARG A 1 70 ? -7.039 -8.93 -18.453 1 97.75 70 ARG A C 1
ATOM 518 O O . ARG A 1 70 ? -6.301 -9.359 -19.344 1 97.75 70 ARG A O 1
ATOM 525 N N . LEU A 1 71 ? -6.73 -9.047 -17.203 1 97.38 71 LEU A N 1
ATOM 526 C CA . LEU A 1 71 ? -5.523 -9.734 -16.75 1 97.38 71 LEU A CA 1
ATOM 527 C C . LEU A 1 71 ? -5.57 -11.219 -17.109 1 97.38 71 LEU A C 1
ATOM 529 O O . LEU A 1 71 ? -4.551 -11.797 -17.484 1 97.38 71 LEU A O 1
ATOM 533 N N . VAL A 1 72 ? -6.727 -11.781 -16.969 1 98.38 72 VAL A N 1
ATOM 534 C CA . VAL A 1 72 ? -6.91 -13.18 -17.344 1 98.38 72 VAL A CA 1
ATOM 535 C C . VAL A 1 72 ? -6.652 -13.359 -18.828 1 98.38 72 VAL A C 1
ATOM 537 O O . VAL A 1 72 ? -5.953 -14.289 -19.234 1 98.38 72 VAL A O 1
ATOM 540 N N . ASP A 1 73 ? -7.254 -12.492 -19.625 1 98.19 73 ASP A N 1
ATOM 541 C CA . ASP A 1 73 ? -7.047 -12.555 -21.062 1 98.19 73 ASP A CA 1
ATOM 542 C C . ASP A 1 73 ? -5.566 -12.422 -21.422 1 98.19 73 ASP A C 1
ATOM 544 O O . ASP A 1 73 ? -5.055 -13.172 -22.25 1 98.19 73 ASP A O 1
ATOM 548 N N . GLN A 1 74 ? -4.902 -11.523 -20.766 1 97.69 74 GLN A N 1
ATOM 549 C CA . GLN A 1 74 ? -3.475 -11.336 -20.984 1 97.69 74 GLN A CA 1
ATOM 550 C C . GLN A 1 74 ? -2.688 -12.586 -20.609 1 97.69 74 GLN A C 1
ATOM 552 O O . GLN A 1 74 ? -1.833 -13.047 -21.359 1 97.69 74 GLN A O 1
ATOM 557 N N . ALA A 1 75 ? -2.963 -13.133 -19.484 1 98.25 75 ALA A N 1
ATOM 558 C CA . ALA A 1 75 ? -2.271 -14.312 -18.984 1 98.25 75 ALA A CA 1
ATOM 559 C C . ALA A 1 75 ? -2.533 -15.523 -19.875 1 98.25 75 ALA A C 1
ATOM 561 O O . ALA A 1 75 ? -1.648 -16.359 -20.062 1 98.25 75 ALA A O 1
ATOM 562 N N . ARG A 1 76 ? -3.736 -15.633 -20.328 1 98.25 76 ARG A N 1
ATOM 563 C CA . ARG A 1 76 ? -4.078 -16.703 -21.25 1 98.25 76 ARG A CA 1
ATOM 564 C C . ARG A 1 76 ? -3.273 -16.594 -22.547 1 98.25 76 ARG A C 1
ATOM 566 O O . ARG A 1 76 ? -2.789 -17.594 -23.062 1 98.25 76 ARG A O 1
ATOM 573 N N . GLY A 1 77 ? -3.227 -15.406 -23.031 1 97.88 77 GLY A N 1
ATOM 574 C CA . GLY A 1 77 ? -2.432 -15.148 -24.219 1 97.88 77 GLY A CA 1
ATOM 575 C C . GLY A 1 77 ? -0.978 -15.555 -24.062 1 97.88 77 GLY A C 1
ATOM 576 O O . GLY A 1 77 ? -0.323 -15.93 -25.047 1 97.88 77 GLY A O 1
ATOM 577 N N . LEU A 1 78 ? -0.432 -15.586 -22.828 1 97.06 78 LEU A N 1
ATOM 578 C CA . LEU A 1 78 ? 0.951 -15.938 -22.516 1 97.06 78 LEU A CA 1
ATOM 579 C C . LEU A 1 78 ? 1.072 -17.406 -22.156 1 97.06 78 LEU A C 1
ATOM 581 O O . LEU A 1 78 ? 2.17 -17.906 -21.875 1 97.06 78 LEU A O 1
ATOM 585 N N . GLY A 1 79 ? -0.103 -18.078 -22.125 1 98.19 79 GLY A N 1
ATOM 586 C CA . GLY A 1 79 ? -0.116 -19.5 -21.797 1 98.19 79 GLY A CA 1
ATOM 587 C C . GLY A 1 79 ? 0.032 -19.766 -20.312 1 98.19 79 GLY A C 1
ATOM 588 O O . GLY A 1 79 ? 0.341 -20.891 -19.922 1 98.19 79 GLY A O 1
ATOM 589 N N . LEU A 1 80 ? -0.205 -18.781 -19.453 1 98.44 80 LEU A N 1
ATOM 590 C CA . LEU A 1 80 ? 0.068 -18.906 -18.031 1 98.44 80 LEU A CA 1
ATOM 591 C C . LEU A 1 80 ? -1.154 -19.422 -17.281 1 98.44 80 LEU A C 1
ATOM 593 O O . LEU A 1 80 ? -1.035 -19.922 -16.156 1 98.44 80 LEU A O 1
ATOM 597 N N . VAL A 1 81 ? -2.289 -19.172 -17.906 1 98.75 81 VAL A N 1
ATOM 598 C CA . VAL A 1 81 ? -3.531 -19.672 -17.344 1 98.75 81 VAL A CA 1
ATOM 599 C C . VAL A 1 81 ? -4.398 -20.281 -18.453 1 98.75 81 VAL A C 1
ATOM 601 O O . VAL A 1 81 ? -4.148 -20.047 -19.641 1 98.75 81 VAL A O 1
ATOM 604 N N . THR A 1 82 ? -5.352 -21.062 -18.078 1 98.5 82 THR A N 1
ATOM 605 C CA . THR A 1 82 ? -6.43 -21.562 -18.938 1 98.5 82 THR A CA 1
ATOM 606 C C . THR A 1 82 ? -7.766 -21.516 -18.203 1 98.5 82 THR A C 1
ATOM 608 O O . THR A 1 82 ? -7.863 -20.922 -17.109 1 98.5 82 THR A O 1
ATOM 611 N N . THR A 1 83 ? -8.805 -21.969 -18.875 1 97.5 83 THR A N 1
ATOM 612 C CA . THR A 1 83 ? -10.109 -21.984 -18.219 1 97.5 83 THR A CA 1
ATOM 613 C C . THR A 1 83 ? -10.672 -23.406 -18.172 1 97.5 83 THR A C 1
ATOM 615 O O . THR A 1 83 ? -10.266 -24.266 -18.969 1 97.5 83 THR A O 1
ATOM 618 N N . ALA A 1 84 ? -11.461 -23.625 -17.172 1 97.62 84 ALA A N 1
ATOM 619 C CA . ALA A 1 84 ? -12.188 -24.891 -17 1 97.62 84 ALA A CA 1
ATOM 620 C C . ALA A 1 84 ? -13.656 -24.641 -16.688 1 97.62 84 ALA A C 1
ATOM 622 O O . ALA A 1 84 ? -14.023 -23.547 -16.219 1 97.62 84 ALA A O 1
ATOM 623 N N . PRO A 1 85 ? -14.516 -25.625 -16.984 1 95.81 85 PRO A N 1
ATOM 624 C CA . PRO A 1 85 ? -15.93 -25.469 -16.656 1 95.81 85 PRO A CA 1
ATOM 625 C C . PRO A 1 85 ? -16.156 -25.281 -15.156 1 95.81 85 PRO A C 1
ATOM 627 O O . PRO A 1 85 ? -15.453 -25.859 -14.336 1 95.81 85 PRO A O 1
ATOM 630 N N . ASN A 1 86 ? -17.047 -24.406 -14.836 1 95.19 86 ASN A N 1
ATOM 631 C CA . ASN A 1 86 ? -17.516 -24.156 -13.477 1 95.19 86 ASN A CA 1
ATOM 632 C C . ASN A 1 86 ? -18.875 -24.797 -13.227 1 95.19 86 ASN A C 1
ATOM 634 O O . ASN A 1 86 ? -19.906 -24.281 -13.688 1 95.19 86 ASN A O 1
ATOM 638 N N . PRO A 1 87 ? -18.906 -25.875 -12.602 1 92.5 87 PRO A N 1
ATOM 639 C CA . PRO A 1 87 ? -20.188 -26.578 -12.414 1 92.5 87 PRO A CA 1
ATOM 640 C C . PRO A 1 87 ? -21.219 -25.719 -11.688 1 92.5 87 PRO A C 1
ATOM 642 O O . PRO A 1 87 ? -22.422 -25.891 -11.891 1 92.5 87 PRO A O 1
ATOM 645 N N . ALA A 1 88 ? -20.781 -24.828 -10.898 1 91.56 88 ALA A N 1
ATOM 646 C CA . ALA A 1 88 ? -21.672 -24.016 -10.094 1 91.56 88 ALA A CA 1
ATOM 647 C C . ALA A 1 88 ? -22.234 -22.859 -10.906 1 91.56 88 ALA A C 1
ATOM 649 O O . ALA A 1 88 ? -23.281 -22.281 -10.562 1 91.56 88 ALA A O 1
ATOM 650 N N . HIS A 1 89 ? -21.547 -22.469 -11.922 1 91.81 89 HIS A N 1
ATOM 651 C CA . HIS A 1 89 ? -21.953 -21.312 -12.719 1 91.81 89 HIS A CA 1
ATOM 652 C C . HIS A 1 89 ? -21.359 -21.375 -14.125 1 91.81 89 HIS A C 1
ATOM 654 O O . HIS A 1 89 ? -20.25 -20.891 -14.344 1 91.81 89 HIS A O 1
ATOM 660 N N . ARG A 1 90 ? -22.078 -21.766 -15.117 1 88.94 90 ARG A N 1
ATOM 661 C CA . ARG A 1 90 ? -21.594 -22.031 -16.469 1 88.94 90 ARG A CA 1
ATOM 662 C C . ARG A 1 90 ? -21.094 -20.75 -17.125 1 88.94 90 ARG A C 1
ATOM 664 O O . ARG A 1 90 ? -20.203 -20.797 -17.969 1 88.94 90 ARG A O 1
ATOM 671 N N . ARG A 1 91 ? -21.594 -19.609 -16.641 1 91.25 91 ARG A N 1
ATOM 672 C CA . ARG A 1 91 ? -21.219 -18.344 -17.281 1 91.25 91 ARG A CA 1
ATOM 673 C C . ARG A 1 91 ? -20 -17.734 -16.625 1 91.25 91 ARG A C 1
ATOM 675 O O . ARG A 1 91 ? -19.531 -16.672 -17.031 1 91.25 91 ARG A O 1
ATOM 682 N N . SER A 1 92 ? -19.453 -18.438 -15.633 1 94.75 92 SER A N 1
ATOM 683 C CA . SER A 1 92 ? -18.281 -17.969 -14.914 1 94.75 92 SER A CA 1
ATOM 684 C C . SER A 1 92 ? -17.234 -19.078 -14.805 1 94.75 92 SER A C 1
ATOM 686 O O . SER A 1 92 ? -17.031 -19.641 -13.727 1 94.75 92 SER A O 1
ATOM 688 N N . PRO A 1 93 ? -16.609 -19.328 -15.945 1 97.06 93 PRO A N 1
ATOM 689 C CA . PRO A 1 93 ? -15.609 -20.406 -15.93 1 97.06 93 PRO A CA 1
ATOM 690 C C . PRO A 1 93 ? -14.516 -20.172 -14.883 1 97.06 93 PRO A C 1
ATOM 692 O O . PRO A 1 93 ? -14.289 -19.047 -14.461 1 97.06 93 PRO A O 1
ATOM 695 N N . LEU A 1 94 ? -13.93 -21.297 -14.484 1 98.38 94 LEU A N 1
ATOM 696 C CA . LEU A 1 94 ? -12.812 -21.234 -13.547 1 98.38 94 LEU A CA 1
ATOM 697 C C . LEU A 1 94 ? -11.516 -20.891 -14.281 1 98.38 94 LEU A C 1
ATOM 699 O O . LEU A 1 94 ? -11.242 -21.422 -15.359 1 98.38 94 LEU A O 1
ATOM 703 N N . VAL A 1 95 ? -10.766 -19.984 -13.742 1 98.69 95 VAL A N 1
ATOM 704 C CA . VAL A 1 95 ? -9.406 -19.703 -14.203 1 98.69 95 VAL A CA 1
ATOM 705 C C . VAL A 1 95 ? -8.43 -20.656 -13.508 1 98.69 95 VAL A C 1
ATOM 707 O O . VAL A 1 95 ? -8.469 -20.812 -12.289 1 98.69 95 VAL A O 1
ATOM 710 N N . VAL A 1 96 ? -7.594 -21.297 -14.289 1 98.56 96 VAL A N 1
ATOM 711 C CA . VAL A 1 96 ? -6.707 -22.344 -13.758 1 98.56 96 VAL A CA 1
ATOM 712 C C . VAL A 1 96 ? -5.262 -22.016 -14.133 1 98.56 96 VAL A C 1
ATOM 714 O O . VAL A 1 96 ? -4.973 -21.641 -15.266 1 98.56 96 VAL A O 1
ATOM 717 N N . LEU A 1 97 ? -4.477 -22.141 -13.125 1 98.19 97 LEU A N 1
ATOM 718 C CA . LEU A 1 97 ? -3.045 -21.984 -13.359 1 98.19 97 LEU A CA 1
ATOM 719 C C . LEU A 1 97 ? -2.49 -23.172 -14.156 1 98.19 97 LEU A C 1
ATOM 721 O O . LEU A 1 97 ? -2.764 -24.328 -13.828 1 98.19 97 LEU A O 1
ATOM 725 N N . THR A 1 98 ? -1.704 -22.875 -15.242 1 98.44 98 THR A N 1
ATOM 726 C CA . THR A 1 98 ? -1.008 -23.922 -15.977 1 98.44 98 THR A CA 1
ATOM 727 C C . THR A 1 98 ? 0.343 -24.234 -15.336 1 98.44 98 THR A C 1
ATOM 729 O O . THR A 1 98 ? 0.78 -23.516 -14.43 1 98.44 98 THR A O 1
ATOM 732 N N . ASP A 1 99 ? 1.011 -25.328 -15.828 1 97.94 99 ASP A N 1
ATOM 733 C CA . ASP A 1 99 ? 2.369 -25.609 -15.383 1 97.94 99 ASP A CA 1
ATOM 734 C C . ASP A 1 99 ? 3.326 -24.484 -15.75 1 97.94 99 ASP A C 1
ATOM 736 O O . ASP A 1 99 ? 4.227 -24.156 -14.977 1 97.94 99 ASP A O 1
ATOM 740 N N . GLU A 1 100 ? 3.1 -23.891 -16.891 1 97.19 100 GLU A N 1
ATOM 741 C CA . GLU A 1 100 ? 3.906 -22.75 -17.328 1 97.19 100 GLU A CA 1
ATOM 742 C C . GLU A 1 100 ? 3.666 -21.531 -16.453 1 97.19 100 GLU A C 1
ATOM 744 O O . GLU A 1 100 ? 4.598 -20.781 -16.156 1 97.19 100 GLU A O 1
ATOM 749 N N . GLY A 1 101 ? 2.375 -21.344 -16.062 1 97.56 101 GLY A N 1
ATOM 750 C CA . GLY A 1 101 ? 2.039 -20.266 -15.156 1 97.56 101 GLY A CA 1
ATOM 751 C C . GLY A 1 101 ? 2.697 -20.391 -13.797 1 97.56 101 GLY A C 1
ATOM 752 O O . GLY A 1 101 ? 3.227 -19.422 -13.258 1 97.56 101 GLY A O 1
ATOM 753 N N . ARG A 1 102 ? 2.699 -21.609 -13.281 1 97.25 102 ARG A N 1
ATOM 754 C CA . ARG A 1 102 ? 3.338 -21.875 -11.992 1 97.25 102 ARG A CA 1
ATOM 755 C C . ARG A 1 102 ? 4.84 -21.641 -12.07 1 97.25 102 ARG A C 1
ATOM 757 O O . ARG A 1 102 ? 5.422 -21.016 -11.172 1 97.25 102 ARG A O 1
ATOM 764 N N . ALA A 1 103 ? 5.473 -22.109 -13.141 1 95.94 103 ALA A N 1
ATOM 765 C CA . ALA A 1 103 ? 6.91 -21.938 -13.328 1 95.94 103 ALA A CA 1
ATOM 766 C C . ALA A 1 103 ? 7.285 -20.469 -13.438 1 95.94 103 ALA A C 1
ATOM 768 O O . ALA A 1 103 ? 8.297 -20.031 -12.883 1 95.94 103 ALA A O 1
ATOM 769 N N . ALA A 1 104 ? 6.461 -19.75 -14.164 1 94.25 104 ALA A N 1
ATOM 770 C CA . ALA A 1 104 ? 6.715 -18.312 -14.32 1 94.25 104 ALA A CA 1
ATOM 771 C C . ALA A 1 104 ? 6.645 -17.594 -12.977 1 94.25 104 ALA A C 1
ATOM 773 O O . ALA A 1 104 ? 7.523 -16.797 -12.648 1 94.25 104 ALA A O 1
ATOM 774 N N . PHE A 1 105 ? 5.637 -17.922 -12.18 1 95.38 105 PHE A N 1
ATOM 775 C CA . PHE A 1 105 ? 5.508 -17.297 -10.867 1 95.38 105 PHE A CA 1
ATOM 776 C C . PHE A 1 105 ? 6.695 -17.656 -9.977 1 95.38 105 PHE A C 1
ATOM 778 O O . PHE A 1 105 ? 7.242 -16.797 -9.289 1 95.38 105 PHE A O 1
ATOM 785 N N . ASP A 1 106 ? 7.078 -18.891 -10 1 94.75 106 ASP A N 1
ATOM 786 C CA . ASP A 1 106 ? 8.18 -19.344 -9.156 1 94.75 106 ASP A CA 1
ATOM 787 C C . ASP A 1 106 ? 9.469 -18.578 -9.484 1 94.75 106 ASP A C 1
ATOM 789 O O . ASP A 1 106 ? 10.203 -18.203 -8.578 1 94.75 106 ASP A O 1
ATOM 793 N N . ARG A 1 107 ? 9.695 -18.344 -10.758 1 92.62 107 ARG A N 1
ATOM 794 C CA . ARG A 1 107 ? 10.891 -17.609 -11.172 1 92.62 107 ARG A CA 1
ATOM 795 C C . ARG A 1 107 ? 10.867 -16.188 -10.641 1 92.62 107 ARG A C 1
ATOM 797 O O . ARG A 1 107 ? 11.859 -15.711 -10.086 1 92.62 107 ARG A O 1
ATOM 804 N N . ILE A 1 108 ? 9.75 -15.555 -10.797 1 91.44 108 ILE A N 1
ATOM 805 C CA . ILE A 1 108 ? 9.594 -14.18 -10.344 1 91.44 108 ILE A CA 1
ATOM 806 C C . ILE A 1 108 ? 9.703 -14.125 -8.82 1 91.44 108 ILE A C 1
ATOM 808 O O . ILE A 1 108 ? 10.414 -13.273 -8.273 1 91.44 108 ILE A O 1
ATOM 812 N N . HIS A 1 109 ? 9.031 -15.031 -8.148 1 93.12 109 HIS A N 1
ATOM 813 C CA . HIS A 1 109 ? 8.977 -15.094 -6.695 1 93.12 109 HIS A CA 1
ATOM 814 C C . HIS A 1 109 ? 10.359 -15.375 -6.105 1 93.12 109 HIS A C 1
ATOM 816 O O . HIS A 1 109 ? 10.727 -14.805 -5.078 1 93.12 109 HIS A O 1
ATOM 822 N N . ASP A 1 110 ? 11.148 -16.188 -6.773 1 93.25 110 ASP A N 1
ATOM 823 C CA . ASP A 1 110 ? 12.5 -16.5 -6.324 1 93.25 110 ASP A CA 1
ATOM 824 C C . ASP A 1 110 ? 13.375 -15.25 -6.328 1 93.25 110 ASP A C 1
ATOM 826 O O . ASP A 1 110 ? 14.18 -15.039 -5.414 1 93.25 110 ASP A O 1
ATOM 830 N N . ALA A 1 111 ? 13.227 -14.469 -7.359 1 88.62 111 ALA A N 1
ATOM 831 C CA . ALA A 1 111 ? 13.984 -13.219 -7.445 1 88.62 111 ALA A CA 1
ATOM 832 C C . ALA A 1 111 ? 13.586 -12.266 -6.32 1 88.62 111 ALA A C 1
ATOM 834 O O . ALA A 1 111 ? 14.445 -11.609 -5.727 1 88.62 111 ALA A O 1
ATOM 835 N N . GLU A 1 112 ? 12.305 -12.234 -6.016 1 89.62 112 GLU A N 1
ATOM 836 C CA . GLU A 1 112 ? 11.812 -11.391 -4.93 1 89.62 112 GLU A CA 1
ATOM 837 C C . GLU A 1 112 ? 12.352 -11.852 -3.58 1 89.62 112 GLU A C 1
ATOM 839 O O . GLU A 1 112 ? 12.781 -11.031 -2.766 1 89.62 112 GLU A O 1
ATOM 844 N N . LEU A 1 113 ? 12.391 -13.141 -3.33 1 92.5 113 LEU A N 1
ATOM 845 C CA . LEU A 1 113 ? 12.859 -13.695 -2.064 1 92.5 113 LEU A CA 1
ATOM 846 C C . LEU A 1 113 ? 14.352 -13.453 -1.89 1 92.5 113 LEU A C 1
ATOM 848 O O . LEU A 1 113 ? 14.82 -13.203 -0.778 1 92.5 113 LEU A O 1
ATOM 852 N N . ARG A 1 114 ? 15.055 -13.5 -2.969 1 90.12 114 ARG A N 1
ATOM 853 C CA . ARG A 1 114 ? 16.484 -13.227 -2.908 1 90.12 114 ARG A CA 1
ATOM 854 C C . ARG A 1 114 ? 16.766 -11.797 -2.451 1 90.12 114 ARG A C 1
ATOM 856 O O . ARG A 1 114 ? 17.688 -11.555 -1.679 1 90.12 114 ARG A O 1
ATOM 863 N N . ALA A 1 115 ? 15.93 -10.883 -2.916 1 87.62 115 ALA A N 1
ATOM 864 C CA . ALA A 1 115 ? 16.078 -9.484 -2.543 1 87.62 115 ALA A CA 1
ATOM 865 C C . ALA A 1 115 ? 15.719 -9.258 -1.077 1 87.62 115 ALA A C 1
ATOM 867 O O . ALA A 1 115 ? 16.281 -8.383 -0.417 1 87.62 115 ALA A O 1
ATOM 868 N N . LEU A 1 116 ? 14.805 -10.117 -0.503 1 92.31 116 LEU A N 1
ATOM 869 C CA . LEU A 1 116 ? 14.32 -9.961 0.864 1 92.31 116 LEU A CA 1
ATOM 870 C C . LEU A 1 116 ? 15.273 -10.617 1.856 1 92.31 116 LEU A C 1
ATOM 872 O O . LEU A 1 116 ? 15.266 -10.289 3.043 1 92.31 116 LEU A O 1
ATOM 876 N N . GLY A 1 117 ? 16.062 -11.531 1.377 1 92.69 117 GLY A N 1
ATOM 877 C CA . GLY A 1 117 ? 16.938 -12.32 2.227 1 92.69 117 GLY A CA 1
ATOM 878 C C . GLY A 1 117 ? 17.781 -11.477 3.166 1 92.69 117 GLY A C 1
ATOM 879 O O . GLY A 1 117 ? 17.703 -11.641 4.387 1 92.69 117 GLY A O 1
ATOM 880 N N . PRO A 1 118 ? 18.531 -10.516 2.611 1 92.19 118 PRO A N 1
ATOM 881 C CA . PRO A 1 118 ? 19.391 -9.68 3.449 1 92.19 118 PRO A CA 1
ATOM 882 C C . PRO A 1 118 ? 18.609 -8.844 4.457 1 92.19 118 PRO A C 1
ATOM 884 O O . PRO A 1 118 ? 19.109 -8.562 5.551 1 92.19 118 PRO A O 1
ATOM 887 N N . ILE A 1 119 ? 17.406 -8.461 4.141 1 93.69 119 ILE A N 1
ATOM 888 C CA . ILE A 1 119 ? 16.578 -7.684 5.051 1 93.69 119 ILE A CA 1
ATOM 889 C C . ILE A 1 119 ? 16.094 -8.57 6.199 1 93.69 119 ILE A C 1
ATOM 891 O O . ILE A 1 119 ? 16.125 -8.164 7.363 1 93.69 119 ILE A O 1
ATOM 895 N N . ALA A 1 120 ? 15.68 -9.781 5.887 1 94.62 120 ALA A N 1
ATOM 896 C CA . ALA A 1 120 ? 15.164 -10.734 6.863 1 94.62 120 ALA A CA 1
ATOM 897 C C . ALA A 1 120 ? 16.234 -11.109 7.887 1 94.62 120 ALA A C 1
ATOM 899 O O . ALA A 1 120 ? 15.93 -11.266 9.07 1 94.62 120 ALA A O 1
ATOM 900 N N . ALA A 1 121 ? 17.453 -11.219 7.441 1 92 121 ALA A N 1
ATO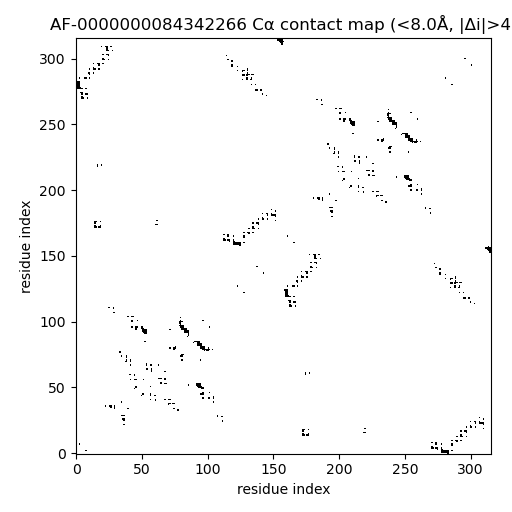M 901 C CA . ALA A 1 121 ? 18.562 -11.695 8.273 1 92 121 ALA A CA 1
ATOM 902 C C . ALA A 1 121 ? 18.781 -10.766 9.469 1 92 121 ALA A C 1
ATOM 904 O O . ALA A 1 121 ? 19.281 -11.195 10.516 1 92 121 ALA A O 1
ATOM 905 N N . GLY A 1 122 ? 18.297 -9.523 9.438 1 91.94 122 GLY A N 1
ATOM 906 C CA . GLY A 1 122 ? 18.5 -8.555 10.5 1 91.94 122 GLY A CA 1
ATOM 907 C C . GLY A 1 122 ? 17.297 -8.414 11.422 1 91.94 122 GLY A C 1
ATOM 908 O O . GLY A 1 122 ? 17.312 -7.598 12.344 1 91.94 122 GLY A O 1
ATOM 909 N N . LEU A 1 123 ? 16.328 -9.32 11.211 1 96.12 123 LEU A N 1
ATOM 910 C CA . LEU A 1 123 ? 15.086 -9.141 11.961 1 96.12 123 LEU A CA 1
ATOM 911 C C . LEU A 1 123 ? 14.891 -10.273 12.969 1 96.12 123 LEU A C 1
ATOM 913 O O . LEU A 1 123 ? 15.367 -11.391 12.75 1 96.12 123 LEU A O 1
ATOM 917 N N . ASP A 1 124 ? 14.258 -9.977 14.023 1 96.12 124 ASP A N 1
ATOM 918 C CA . ASP A 1 124 ? 13.844 -10.953 15.031 1 96.12 124 ASP A CA 1
ATOM 919 C C . ASP A 1 124 ? 12.578 -11.688 14.609 1 96.12 124 ASP A C 1
ATOM 921 O O . ASP A 1 124 ? 11.578 -11.055 14.258 1 96.12 124 ASP A O 1
ATOM 925 N N . PRO A 1 125 ? 12.602 -13.039 14.641 1 95.62 125 PRO A N 1
ATOM 926 C CA . PRO A 1 125 ? 11.414 -13.797 14.227 1 95.62 125 PRO A CA 1
ATOM 927 C C . PRO A 1 125 ? 10.164 -13.422 15.031 1 95.62 125 PRO A C 1
ATOM 929 O O . PRO A 1 125 ? 9.055 -13.422 14.492 1 95.62 125 PRO A O 1
ATOM 932 N N . GLY A 1 126 ? 10.367 -13.133 16.266 1 96.69 126 GLY A N 1
ATOM 933 C CA . GLY A 1 126 ? 9.25 -12.688 17.078 1 96.69 126 GLY A CA 1
ATOM 934 C C . GLY A 1 126 ? 8.656 -11.375 16.609 1 96.69 126 GLY A C 1
ATOM 935 O O . GLY A 1 126 ? 7.438 -11.188 16.656 1 96.69 126 GLY A O 1
ATOM 936 N N . ASP A 1 127 ? 9.523 -10.461 16.141 1 97.44 127 ASP A N 1
ATOM 937 C CA . 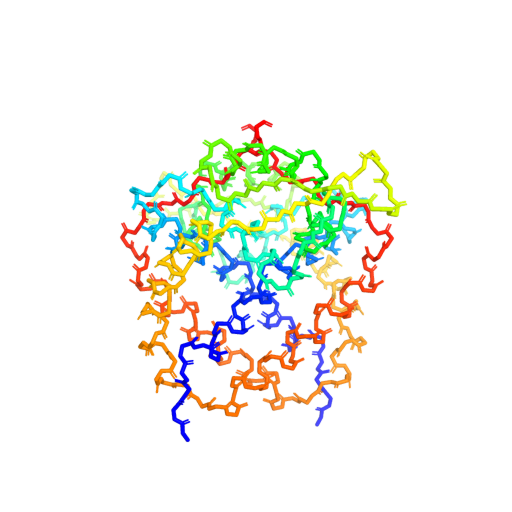ASP A 1 127 ? 9.055 -9.188 15.602 1 97.44 127 ASP A CA 1
ATOM 938 C C . ASP A 1 127 ? 8.25 -9.383 14.32 1 97.44 127 ASP A C 1
ATOM 940 O O . ASP A 1 127 ? 7.23 -8.727 14.109 1 97.44 127 ASP A O 1
ATOM 944 N N . VAL A 1 128 ? 8.688 -10.312 13.523 1 97.69 128 VAL A N 1
ATOM 945 C CA . VAL A 1 128 ? 8.008 -10.57 12.266 1 97.69 128 VAL A CA 1
ATOM 946 C C . VAL A 1 128 ? 6.621 -11.156 12.531 1 97.69 128 VAL A C 1
ATOM 948 O O . VAL A 1 128 ? 5.633 -10.734 11.93 1 97.69 128 VAL A O 1
ATOM 951 N N . ALA A 1 129 ? 6.57 -12.062 13.453 1 97.19 129 ALA A N 1
ATOM 952 C CA . ALA A 1 129 ? 5.285 -12.648 13.82 1 97.19 129 ALA A CA 1
ATOM 953 C C . ALA A 1 129 ? 4.344 -11.586 14.383 1 97.19 129 ALA A C 1
ATOM 955 O O . ALA A 1 129 ? 3.148 -11.586 14.086 1 97.19 129 ALA A O 1
ATOM 956 N N . ALA A 1 130 ? 4.855 -10.688 15.172 1 97.56 130 ALA A N 1
ATOM 957 C CA . ALA A 1 130 ? 4.082 -9.594 15.742 1 97.56 130 ALA A CA 1
ATOM 958 C C . ALA A 1 130 ? 3.574 -8.656 14.648 1 97.56 130 ALA A C 1
ATOM 960 O O . ALA A 1 130 ? 2.432 -8.195 14.695 1 97.56 130 ALA A O 1
ATOM 961 N N . ALA A 1 131 ? 4.441 -8.383 13.641 1 97.94 131 ALA A N 1
ATOM 962 C CA . ALA A 1 131 ? 4.047 -7.527 12.523 1 97.94 131 ALA A CA 1
ATOM 963 C C . ALA A 1 131 ? 2.865 -8.133 11.766 1 97.94 131 ALA A C 1
ATOM 965 O O . ALA A 1 131 ? 1.927 -7.418 11.398 1 97.94 131 ALA A O 1
ATOM 966 N N . VAL A 1 132 ? 2.895 -9.422 11.594 1 97.44 132 VAL A N 1
ATOM 967 C CA . VAL A 1 132 ? 1.807 -10.109 10.906 1 97.44 132 VAL A CA 1
ATOM 968 C C . VAL A 1 132 ? 0.515 -9.961 11.703 1 97.44 132 VAL A C 1
ATOM 970 O O . VAL A 1 132 ? -0.537 -9.641 11.148 1 97.44 132 VAL A O 1
ATOM 973 N N . ARG A 1 133 ? 0.607 -10.102 13.016 1 97.38 133 ARG A N 1
ATOM 974 C CA . ARG A 1 133 ? -0.571 -9.984 13.875 1 97.38 133 ARG A CA 1
ATOM 975 C C . ARG A 1 133 ? -1.175 -8.586 13.781 1 97.38 133 ARG A C 1
ATOM 977 O O . ARG A 1 133 ? -2.393 -8.438 13.648 1 97.38 133 ARG A O 1
ATOM 984 N N . VAL A 1 134 ? -0.359 -7.602 13.82 1 97.88 134 VAL A N 1
ATOM 985 C CA . VAL A 1 134 ? -0.81 -6.215 13.797 1 97.88 134 VAL A CA 1
ATOM 986 C C . VAL A 1 134 ? -1.419 -5.891 12.438 1 97.88 134 VAL A C 1
ATOM 988 O O . VAL A 1 134 ? -2.494 -5.293 12.359 1 97.88 134 VAL A O 1
ATOM 991 N N . LEU A 1 135 ? -0.747 -6.309 11.312 1 97.25 135 LEU A N 1
ATOM 992 C CA . LEU A 1 135 ? -1.235 -6.02 9.969 1 97.25 135 LEU A CA 1
ATOM 993 C C . LEU A 1 135 ? -2.531 -6.773 9.695 1 97.25 135 LEU A C 1
ATOM 995 O O . LEU A 1 135 ? -3.432 -6.242 9.039 1 97.25 135 LEU A O 1
ATOM 999 N N . ASP A 1 136 ? -2.674 -7.992 10.25 1 96.44 136 ASP A N 1
ATOM 1000 C CA . ASP A 1 136 ? -3.918 -8.742 10.109 1 96.44 136 ASP A CA 1
ATOM 1001 C C . ASP A 1 136 ? -5.066 -8.039 10.828 1 96.44 136 ASP A C 1
ATOM 1003 O O . ASP A 1 136 ? -6.184 -7.973 10.305 1 96.44 136 ASP A O 1
ATOM 1007 N N . ALA A 1 137 ? -4.781 -7.535 12 1 96.38 137 ALA A N 1
ATOM 1008 C CA . ALA A 1 137 ? -5.793 -6.797 12.75 1 96.38 137 ALA A CA 1
ATOM 1009 C C . ALA A 1 137 ? -6.234 -5.547 11.992 1 96.38 137 ALA A C 1
ATOM 1011 O O . ALA A 1 137 ? -7.422 -5.211 11.969 1 96.38 137 ALA A O 1
ATOM 1012 N N . LEU A 1 138 ? -5.309 -4.875 11.32 1 96.19 138 LEU A N 1
ATOM 1013 C CA . LEU A 1 138 ? -5.617 -3.678 10.547 1 96.19 138 LEU A CA 1
ATOM 1014 C C . LEU A 1 138 ? -6.441 -4.031 9.312 1 96.19 138 LEU A C 1
ATOM 1016 O O . LEU A 1 138 ? -7.445 -3.375 9.016 1 96.19 138 LEU A O 1
ATOM 1020 N N . VAL A 1 139 ? -6.023 -5.062 8.602 1 94.06 139 VAL A N 1
ATOM 1021 C CA . VAL A 1 139 ? -6.742 -5.488 7.406 1 94.06 139 VAL A CA 1
ATOM 1022 C C . VAL A 1 139 ? -8.18 -5.855 7.77 1 94.06 139 VAL A C 1
ATOM 1024 O O . VAL A 1 139 ? -9.125 -5.395 7.125 1 94.06 139 VAL A O 1
ATOM 1027 N N . THR A 1 140 ? -8.328 -6.59 8.859 1 93.62 140 THR A N 1
ATOM 1028 C CA . THR A 1 140 ? -9.648 -7.027 9.297 1 93.62 140 THR A CA 1
ATOM 1029 C C . THR A 1 140 ? -10.469 -5.844 9.797 1 93.62 140 THR A C 1
ATOM 1031 O O . THR A 1 140 ? -11.625 -5.672 9.398 1 93.62 140 THR A O 1
ATOM 1034 N N . GLY A 1 141 ? -9.875 -5.066 10.672 1 93.19 141 GLY A N 1
ATOM 1035 C CA . GLY A 1 141 ? -10.578 -3.945 11.273 1 93.19 141 GLY A CA 1
ATOM 1036 C C . GLY A 1 141 ? -11 -2.891 10.266 1 93.19 141 GLY A C 1
ATOM 1037 O O . GLY A 1 141 ? -12.141 -2.434 10.281 1 93.19 141 GLY A O 1
ATOM 1038 N N . ILE A 1 142 ? -10.117 -2.512 9.328 1 91.69 142 ILE A N 1
ATOM 1039 C CA . ILE A 1 142 ? -10.438 -1.492 8.336 1 91.69 142 ILE A CA 1
ATOM 1040 C C . ILE A 1 142 ? -11.406 -2.064 7.305 1 91.69 142 ILE A C 1
ATOM 1042 O O . ILE A 1 142 ? -12.289 -1.358 6.812 1 91.69 142 ILE A O 1
ATOM 1046 N N . GLY A 1 143 ? -11.18 -3.309 6.984 1 88.75 143 GLY A N 1
ATOM 1047 C CA . GLY A 1 143 ? -12.133 -3.975 6.113 1 88.75 143 GLY A CA 1
ATOM 1048 C C . GLY A 1 143 ? -13.555 -3.902 6.625 1 88.75 143 GLY A C 1
ATOM 1049 O O . GLY A 1 143 ? -14.492 -3.682 5.848 1 88.75 143 GLY A O 1
ATOM 1050 N N . ARG A 1 144 ? -13.742 -4.02 7.887 1 88 144 ARG A N 1
ATOM 1051 C CA . ARG A 1 144 ? -15.062 -3.967 8.508 1 88 144 ARG A CA 1
ATOM 1052 C C . ARG A 1 144 ? -15.656 -2.564 8.422 1 88 144 ARG A C 1
ATOM 1054 O O . ARG A 1 144 ? -16.844 -2.402 8.172 1 88 144 ARG A O 1
ATOM 1061 N N . ILE A 1 145 ? -14.836 -1.626 8.57 1 85.75 145 ILE A N 1
ATOM 1062 C CA . ILE A 1 145 ? -15.32 -0.251 8.617 1 85.75 145 ILE A CA 1
ATOM 1063 C C . ILE A 1 145 ? -15.648 0.23 7.207 1 85.75 145 ILE A C 1
ATOM 1065 O O . ILE A 1 145 ? -16.5 1.098 7.02 1 85.75 145 ILE A O 1
ATOM 1069 N N . THR A 1 146 ? -14.961 -0.393 6.203 1 83.88 146 THR A N 1
ATOM 1070 C CA . THR A 1 146 ? -15.125 0.083 4.832 1 83.88 146 THR A CA 1
ATOM 1071 C C . THR A 1 146 ? -16.016 -0.871 4.035 1 83.88 146 THR A C 1
ATOM 1073 O O . THR A 1 146 ? -16.062 -0.787 2.805 1 83.88 146 THR A O 1
ATOM 1076 N N . ALA A 1 147 ? -16.594 -1.812 4.719 1 79.56 147 ALA A N 1
ATOM 1077 C CA . ALA A 1 147 ? -17.375 -2.842 4.055 1 79.56 147 ALA A CA 1
ATOM 1078 C C . ALA A 1 147 ? -18.469 -2.221 3.18 1 79.56 147 ALA A C 1
ATOM 1080 O O . ALA A 1 147 ? -18.766 -2.732 2.1 1 79.56 147 ALA A O 1
ATOM 1081 N N . ASP A 1 148 ? -18.922 -1.106 3.525 1 72.44 148 ASP A N 1
ATOM 1082 C CA . ASP A 1 148 ? -20.031 -0.482 2.799 1 72.44 148 ASP A CA 1
ATOM 1083 C C . ASP A 1 148 ? -19.547 0.73 2.006 1 72.44 148 ASP A C 1
ATOM 1085 O O . ASP A 1 148 ? -20.344 1.42 1.368 1 72.44 148 ASP A O 1
ATOM 1089 N N . ALA A 1 149 ? -18.234 0.922 2.006 1 71.62 149 ALA A N 1
ATOM 1090 C CA . ALA A 1 149 ? -17.719 2.094 1.303 1 71.62 149 ALA A CA 1
ATOM 1091 C C . ALA A 1 149 ? -17.531 1.804 -0.185 1 71.62 149 ALA A C 1
ATOM 1093 O O . ALA A 1 149 ? -17.172 0.687 -0.567 1 71.62 149 ALA A O 1
ATOM 1094 N N . PRO A 1 150 ? -17.875 2.73 -1.027 1 65.81 150 PRO A N 1
ATOM 1095 C CA . PRO A 1 150 ? -17.656 2.516 -2.461 1 65.81 150 PRO A CA 1
ATOM 1096 C C . PRO A 1 150 ? -16.188 2.305 -2.809 1 65.81 150 PRO A C 1
ATOM 1098 O O . PRO A 1 150 ? -15.297 2.771 -2.086 1 65.81 150 PRO A O 1
ATOM 1101 N N . PRO A 1 151 ? -15.93 1.463 -3.756 1 61.53 151 PRO A N 1
ATOM 1102 C CA . PRO A 1 151 ? -14.539 1.271 -4.164 1 61.53 151 PRO A CA 1
ATOM 1103 C C . PRO A 1 151 ? -13.852 2.58 -4.543 1 61.53 151 PRO A C 1
ATOM 1105 O O . PRO A 1 151 ? -14.508 3.516 -5.012 1 61.53 151 PRO A O 1
ATOM 1108 N N . VAL A 1 152 ? -12.586 2.795 -4.031 1 60.88 152 VAL A N 1
ATOM 1109 C CA . VAL A 1 152 ? -11.789 3.969 -4.387 1 60.88 152 VAL A CA 1
ATOM 1110 C C . VAL A 1 152 ? -11.477 3.945 -5.879 1 60.88 152 VAL A C 1
ATOM 1112 O O . VAL A 1 152 ? -11.086 2.908 -6.422 1 60.88 152 VAL A O 1
ATOM 1115 N N . PRO A 1 153 ? -11.898 5 -6.539 1 53.12 153 PRO A N 1
ATOM 1116 C CA . PRO A 1 153 ? -11.523 5.008 -7.957 1 53.12 153 PRO A CA 1
ATOM 1117 C C . PRO A 1 153 ? -10.016 4.863 -8.164 1 53.12 153 PRO A C 1
ATOM 1119 O O . PRO A 1 153 ? -9.227 5.391 -7.379 1 53.12 153 PRO A O 1
ATOM 1122 N N . ILE A 1 154 ? -9.523 3.816 -8.586 1 50.12 154 ILE A N 1
ATOM 1123 C CA . ILE A 1 154 ? -8.109 3.762 -8.945 1 50.12 154 ILE A CA 1
ATOM 1124 C C . ILE A 1 154 ? -7.707 5.055 -9.656 1 50.12 154 ILE A C 1
ATOM 1126 O O . ILE A 1 154 ? -8.336 5.449 -10.641 1 50.12 154 ILE A O 1
ATOM 1130 N N . GLU A 1 155 ? -7.422 6.039 -8.906 1 43.78 155 GLU A N 1
ATOM 1131 C CA . GLU A 1 155 ? -7.074 7.312 -9.531 1 43.78 155 GLU A CA 1
ATOM 1132 C C . GLU A 1 155 ? -6.375 7.102 -10.867 1 43.78 155 GLU A C 1
ATOM 1134 O O . GLU A 1 155 ? -5.34 6.438 -10.938 1 43.78 155 GLU A O 1
ATOM 1139 N N . GLU A 1 156 ? -7.141 6.98 -11.82 1 36.06 156 GLU A N 1
ATOM 1140 C CA . GLU A 1 156 ? -6.656 7.117 -13.188 1 36.06 156 GLU A CA 1
ATOM 1141 C C . GLU A 1 156 ? -5.727 8.32 -13.328 1 36.06 156 GLU A C 1
ATOM 1143 O O . GLU A 1 156 ? -6.035 9.406 -12.836 1 36.06 156 GLU A O 1
ATOM 1148 N N . ALA A 1 157 ? -4.422 8.047 -13.258 1 32.5 157 ALA A N 1
ATOM 1149 C CA . ALA A 1 157 ? -3.643 9.195 -13.711 1 32.5 157 ALA A CA 1
ATOM 1150 C C . ALA A 1 157 ? -4.418 10.008 -14.742 1 32.5 157 ALA A C 1
ATOM 1152 O O . ALA A 1 157 ? -4.992 9.453 -15.68 1 32.5 157 ALA A O 1
ATOM 1153 N N . PRO A 1 158 ? -4.68 11.406 -14.336 1 28.08 158 PRO A N 1
ATOM 1154 C CA . PRO A 1 158 ? -5.27 12.094 -15.484 1 28.08 158 PRO A CA 1
ATOM 1155 C C . PRO A 1 158 ? -4.527 11.805 -16.781 1 28.08 158 PRO A C 1
ATOM 1157 O O . PRO A 1 158 ? -3.332 11.492 -16.766 1 28.08 158 PRO A O 1
ATOM 1160 N N . MET B 1 1 ? 16.141 -18.562 15.57 1 70.88 1 MET B N 1
ATOM 1161 C CA . MET B 1 1 ? 16.375 -18.859 14.156 1 70.88 1 MET B CA 1
ATOM 1162 C C . MET B 1 1 ? 16.172 -17.609 13.305 1 70.88 1 MET B C 1
ATOM 1164 O O . MET B 1 1 ? 15.367 -16.734 13.656 1 70.88 1 MET B O 1
ATOM 1168 N N . PRO B 1 2 ? 17.031 -17.438 12.383 1 83.62 2 PRO B N 1
ATOM 1169 C CA . PRO B 1 2 ? 16.938 -16.234 11.555 1 83.62 2 PRO B CA 1
ATOM 1170 C C . PRO B 1 2 ? 15.656 -16.188 10.727 1 83.62 2 PRO B C 1
ATOM 1172 O O . PRO B 1 2 ? 15.07 -17.234 10.422 1 83.62 2 PRO B O 1
ATOM 1175 N N . VAL B 1 3 ? 15.086 -15.125 10.641 1 89.56 3 VAL B N 1
ATOM 1176 C CA . VAL B 1 3 ? 13.93 -14.914 9.773 1 89.56 3 VAL B CA 1
ATOM 1177 C C . VAL B 1 3 ? 14.312 -15.211 8.328 1 89.56 3 VAL B C 1
ATOM 1179 O O . VAL B 1 3 ? 15.359 -14.766 7.852 1 89.56 3 VAL B O 1
ATOM 1182 N N . ASP B 1 4 ? 13.547 -16.016 7.742 1 90.25 4 ASP B N 1
ATOM 1183 C CA . ASP B 1 4 ? 13.852 -16.234 6.328 1 90.25 4 ASP B CA 1
ATOM 1184 C C . ASP B 1 4 ? 13 -15.328 5.445 1 90.25 4 ASP B C 1
ATOM 1186 O O . ASP B 1 4 ? 12.07 -14.672 5.926 1 90.25 4 ASP B O 1
ATOM 1190 N N . ALA B 1 5 ? 13.328 -15.328 4.152 1 93.44 5 ALA B N 1
ATOM 1191 C CA . ALA B 1 5 ? 12.703 -14.445 3.17 1 93.44 5 ALA B CA 1
ATOM 1192 C C . ALA B 1 5 ? 11.219 -14.758 3.02 1 93.44 5 ALA B C 1
ATOM 1194 O O . ALA B 1 5 ? 10.406 -13.852 2.816 1 93.44 5 ALA B O 1
ATOM 1195 N N . GLY B 1 6 ? 10.875 -16.016 3.201 1 93.5 6 GLY B N 1
ATOM 1196 C CA . GLY B 1 6 ? 9.484 -16.422 3.102 1 93.5 6 GLY B CA 1
ATOM 1197 C C . GLY B 1 6 ? 8.617 -15.852 4.207 1 93.5 6 GLY B C 1
ATOM 1198 O O . GLY B 1 6 ? 7.48 -15.445 3.967 1 93.5 6 GLY B O 1
ATOM 1199 N N . GLU B 1 7 ? 9.18 -15.828 5.383 1 93.5 7 GLU B N 1
ATOM 1200 C CA . GLU B 1 7 ? 8.484 -15.242 6.523 1 93.5 7 GLU B CA 1
ATOM 1201 C C . GLU B 1 7 ? 8.281 -13.742 6.34 1 93.5 7 GLU B C 1
ATOM 1203 O O . GLU B 1 7 ? 7.227 -13.203 6.676 1 93.5 7 GLU B O 1
ATOM 1208 N N . LEU B 1 8 ? 9.25 -13.078 5.832 1 94.88 8 LEU B N 1
ATOM 1209 C CA . LEU B 1 8 ? 9.164 -11.641 5.609 1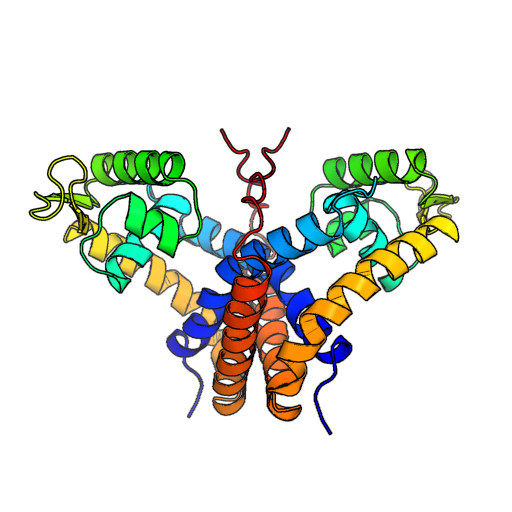 94.88 8 LEU B CA 1
ATOM 1210 C C . LEU B 1 8 ? 8.18 -11.328 4.484 1 94.88 8 LEU B C 1
ATOM 1212 O O . LEU B 1 8 ? 7.488 -10.305 4.527 1 94.88 8 LEU B O 1
ATOM 1216 N N . TYR B 1 9 ? 8.102 -12.32 3.578 1 94.81 9 TYR B N 1
ATOM 1217 C CA . TYR B 1 9 ? 7.16 -12.156 2.475 1 94.81 9 TYR B CA 1
ATOM 1218 C C . TYR B 1 9 ? 5.719 -12.172 2.977 1 94.81 9 TYR B C 1
ATOM 1220 O O . TYR B 1 9 ? 4.859 -11.484 2.426 1 94.81 9 TYR B O 1
ATOM 1228 N N . VAL B 1 10 ? 5.469 -12.859 4.023 1 93.81 10 VAL B N 1
ATOM 1229 C CA . VAL B 1 10 ? 4.133 -12.898 4.613 1 93.81 10 VAL B CA 1
ATOM 1230 C C . VAL B 1 10 ? 3.727 -11.5 5.074 1 93.81 10 VAL B C 1
ATOM 1232 O O . VAL B 1 10 ? 2.572 -11.102 4.914 1 93.81 10 VAL B O 1
ATOM 1235 N N . VAL B 1 11 ? 4.621 -10.727 5.539 1 95.81 11 VAL B N 1
ATOM 1236 C CA . VAL B 1 11 ? 4.371 -9.352 5.953 1 95.81 11 VAL B CA 1
ATOM 1237 C C . VAL B 1 11 ? 4.086 -8.484 4.727 1 95.81 11 VAL B C 1
ATOM 1239 O O . VAL B 1 11 ? 3.09 -7.758 4.691 1 95.81 11 VAL B O 1
ATOM 1242 N N . LEU B 1 12 ? 4.875 -8.664 3.725 1 93.88 12 LEU B N 1
ATOM 1243 C CA . LEU B 1 12 ? 4.785 -7.848 2.521 1 93.88 12 LEU B CA 1
ATOM 1244 C C . LEU B 1 12 ? 3.457 -8.07 1.808 1 93.88 12 LEU B C 1
ATOM 1246 O O . LEU B 1 12 ? 2.891 -7.137 1.234 1 93.88 12 LEU B O 1
ATOM 1250 N N . ARG B 1 13 ? 2.912 -9.266 1.915 1 92.38 13 ARG B N 1
ATOM 1251 C CA . ARG B 1 13 ? 1.664 -9.617 1.247 1 92.38 13 ARG B CA 1
ATOM 1252 C C . ARG B 1 13 ? 0.485 -8.867 1.861 1 92.38 13 ARG B C 1
ATOM 1254 O O . ARG B 1 13 ? -0.583 -8.781 1.253 1 92.38 13 ARG B O 1
ATOM 1261 N N . ARG B 1 14 ? 0.621 -8.297 3.041 1 94 14 ARG B N 1
ATOM 1262 C CA . ARG B 1 14 ? -0.466 -7.582 3.707 1 94 14 ARG B CA 1
ATOM 1263 C C . ARG B 1 14 ? -0.452 -6.102 3.346 1 94 14 ARG B C 1
ATOM 1265 O O . ARG B 1 14 ? -1.424 -5.387 3.6 1 94 14 ARG B O 1
ATOM 1272 N N . VAL B 1 15 ? 0.566 -5.656 2.697 1 93.88 15 VAL B N 1
ATOM 1273 C CA . VAL B 1 15 ? 0.785 -4.23 2.469 1 93.88 15 VAL B CA 1
ATOM 1274 C C . VAL B 1 15 ? -0.195 -3.721 1.414 1 93.88 15 VAL B C 1
ATOM 1276 O O . VAL B 1 15 ? -0.863 -2.705 1.619 1 93.88 15 VAL B O 1
ATOM 1279 N N . ARG B 1 16 ? -0.332 -4.426 0.271 1 89.12 16 ARG B N 1
ATOM 1280 C CA . ARG B 1 16 ? -1.183 -3.941 -0.811 1 89.12 16 ARG B CA 1
ATOM 1281 C C . ARG B 1 16 ? -2.643 -3.885 -0.375 1 89.12 16 ARG B C 1
ATOM 1283 O O . ARG B 1 16 ? -3.297 -2.85 -0.511 1 89.12 16 ARG B O 1
ATOM 1290 N N . PRO B 1 17 ? -3.184 -5.016 0.191 1 88.5 17 PRO B N 1
ATOM 1291 C CA . PRO B 1 17 ? -4.574 -4.93 0.641 1 88.5 17 PRO B CA 1
ATOM 1292 C C . PRO B 1 17 ? -4.797 -3.83 1.677 1 88.5 17 PRO B C 1
ATOM 1294 O O . PRO B 1 17 ? -5.82 -3.146 1.647 1 88.5 17 PRO B O 1
ATOM 1297 N N . LEU B 1 18 ? -3.85 -3.641 2.541 1 93 18 LEU B N 1
ATOM 1298 C CA . LEU B 1 18 ? -3.99 -2.621 3.576 1 93 18 LEU B CA 1
ATOM 1299 C C . LEU B 1 18 ? -3.93 -1.223 2.971 1 93 18 LEU B C 1
ATOM 1301 O O . LEU B 1 18 ? -4.668 -0.328 3.393 1 93 18 LEU B O 1
ATOM 1305 N N . HIS B 1 19 ? -3.057 -1.041 2.02 1 91.81 19 HIS B N 1
ATOM 1306 C CA . HIS B 1 19 ? -2.986 0.237 1.319 1 91.81 19 HIS B CA 1
ATOM 1307 C C . HIS B 1 19 ? -4.316 0.578 0.66 1 91.81 19 HIS B C 1
ATOM 1309 O O . HIS B 1 19 ? -4.824 1.692 0.811 1 91.81 19 HIS B O 1
ATOM 1315 N N . LEU B 1 20 ? -4.938 -0.361 -0.016 1 87.19 20 LEU B N 1
ATOM 1316 C CA . LEU B 1 20 ? -6.203 -0.148 -0.709 1 87.19 20 LEU B CA 1
ATOM 1317 C C . LEU B 1 20 ? -7.328 0.113 0.285 1 87.19 20 LEU B C 1
ATOM 1319 O O . LEU B 1 20 ? -8.156 1.004 0.073 1 87.19 20 LEU B O 1
ATOM 1323 N N . LEU B 1 21 ? -7.383 -0.651 1.364 1 87.56 21 LEU B N 1
ATOM 1324 C CA . LEU B 1 21 ? -8.398 -0.476 2.396 1 87.56 21 LEU B CA 1
ATOM 1325 C C . LEU B 1 21 ? -8.25 0.88 3.08 1 87.56 21 LEU B C 1
ATOM 1327 O O . LEU B 1 21 ? -9.25 1.546 3.367 1 87.56 21 LEU B O 1
ATOM 1331 N N . SER B 1 22 ? -6.984 1.248 3.365 1 89.62 22 SER B N 1
ATOM 1332 C CA . SER B 1 22 ? -6.719 2.549 3.971 1 89.62 22 SER B CA 1
ATOM 1333 C C . SER B 1 22 ? -7.18 3.686 3.064 1 89.62 22 SER B C 1
ATOM 1335 O O . SER B 1 22 ? -7.766 4.66 3.535 1 89.62 22 SER B O 1
ATOM 1337 N N . ALA B 1 23 ? -6.953 3.564 1.785 1 87.25 23 ALA B N 1
ATOM 1338 C CA . ALA B 1 23 ? -7.395 4.562 0.815 1 87.25 23 ALA B CA 1
ATOM 1339 C C . ALA B 1 23 ? -8.914 4.695 0.818 1 87.25 23 ALA B C 1
ATOM 1341 O O . ALA B 1 23 ? -9.453 5.805 0.758 1 87.25 23 ALA B O 1
ATOM 1342 N N . ARG B 1 24 ? -9.594 3.611 0.933 1 84.5 24 ARG B N 1
ATOM 1343 C CA . ARG B 1 24 ? -11.055 3.619 1.005 1 84.5 24 ARG B CA 1
ATOM 1344 C C . ARG B 1 24 ? -11.531 4.332 2.264 1 84.5 24 ARG B C 1
ATOM 1346 O O . ARG B 1 24 ? -12.484 5.121 2.213 1 84.5 24 ARG B O 1
ATOM 1353 N N . ALA B 1 25 ? -10.883 4.043 3.342 1 85.81 25 ALA B N 1
ATOM 1354 C CA . ALA B 1 25 ? -11.258 4.645 4.621 1 85.81 25 ALA B CA 1
ATOM 1355 C C . ALA B 1 25 ? -11.031 6.156 4.598 1 85.81 25 ALA B C 1
ATOM 1357 O O . ALA B 1 25 ? -11.883 6.922 5.07 1 85.81 25 ALA B O 1
ATOM 1358 N N . VAL B 1 26 ? -9.93 6.543 4.035 1 87.06 26 VAL B N 1
ATOM 1359 C CA . VAL B 1 26 ? -9.602 7.965 3.963 1 87.06 26 VAL B CA 1
ATOM 1360 C C . VAL B 1 26 ? -10.578 8.672 3.021 1 87.06 26 VAL B C 1
ATOM 1362 O O . VAL B 1 26 ? -11.062 9.766 3.324 1 87.06 26 VAL B O 1
ATOM 1365 N N . THR B 1 27 ? -10.859 8.047 1.938 1 84.56 27 THR B N 1
ATOM 1366 C CA . THR B 1 27 ? -11.812 8.617 0.993 1 84.56 27 THR B CA 1
ATOM 1367 C C . THR B 1 27 ? -13.172 8.836 1.661 1 84.56 27 THR B C 1
ATOM 1369 O O . THR B 1 27 ? -13.781 9.891 1.494 1 84.56 27 THR B O 1
ATOM 1372 N N . ALA B 1 28 ? -13.562 7.867 2.385 1 83.19 28 ALA B N 1
ATOM 1373 C CA . ALA B 1 28 ? -14.836 7.977 3.098 1 83.19 28 ALA B CA 1
ATOM 1374 C C . ALA B 1 28 ? -14.805 9.125 4.102 1 83.19 28 ALA B C 1
ATOM 1376 O O . ALA B 1 28 ? -15.781 9.852 4.246 1 83.19 28 ALA B O 1
ATOM 1377 N N . ALA B 1 29 ? -13.68 9.258 4.82 1 83.44 29 ALA B N 1
ATOM 1378 C CA . ALA B 1 29 ? -13.531 10.32 5.816 1 83.44 29 ALA B CA 1
ATOM 1379 C C . ALA B 1 29 ? -13.516 11.695 5.16 1 83.44 29 ALA B C 1
ATOM 1381 O O . ALA B 1 29 ? -13.898 12.688 5.781 1 83.44 29 ALA B O 1
ATOM 1382 N N . LEU B 1 30 ? -13.125 11.711 3.883 1 86.69 30 LEU B N 1
ATOM 1383 C CA . LEU B 1 30 ? -12.992 12.969 3.154 1 86.69 30 LEU B CA 1
ATOM 1384 C C . LEU B 1 30 ? -14.289 13.328 2.438 1 86.69 30 LEU B C 1
ATOM 1386 O O . LEU B 1 30 ? -14.414 14.422 1.894 1 86.69 30 LEU B O 1
ATOM 1390 N N . ALA B 1 31 ? -15.164 12.305 2.627 1 79.38 31 ALA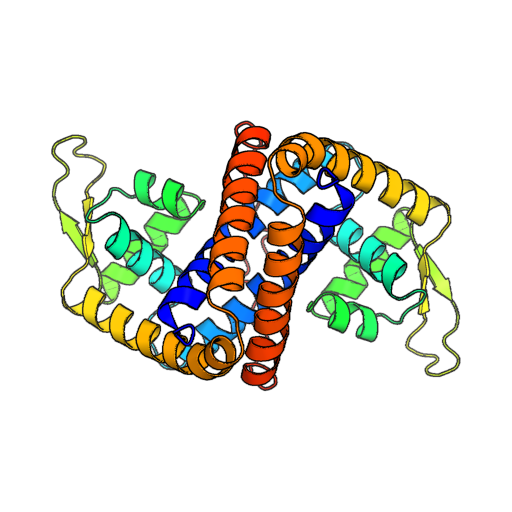 B N 1
ATOM 1391 C CA . ALA B 1 31 ? -16.438 12.578 1.964 1 79.38 31 ALA B CA 1
ATOM 1392 C C . ALA B 1 31 ? -17.062 13.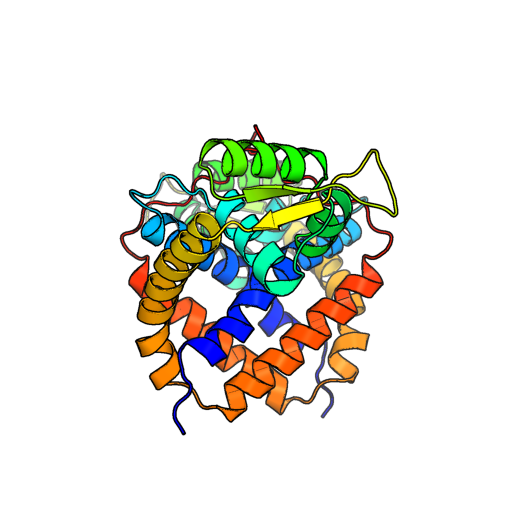859 2.492 1 79.38 31 ALA B C 1
ATOM 1394 O O . ALA B 1 31 ? -17.141 14.07 3.705 1 79.38 31 ALA B O 1
ATOM 1395 N N . GLY B 1 32 ? -17.281 14.773 1.641 1 79 32 GLY B N 1
ATOM 1396 C CA . GLY B 1 32 ? -17.891 16.031 2.012 1 79 32 GLY B CA 1
ATOM 1397 C C . GLY B 1 32 ? -16.891 17.156 2.209 1 79 32 GLY B C 1
ATOM 1398 O O . GLY B 1 32 ? -17.266 18.297 2.457 1 79 32 GLY B O 1
ATOM 1399 N N . GLU B 1 33 ? -15.641 16.672 2.258 1 83.69 33 GLU B N 1
ATOM 1400 C CA . GLU B 1 33 ? -14.578 17.672 2.35 1 83.69 33 GLU B CA 1
ATOM 1401 C C . GLU B 1 33 ? -14.109 18.109 0.964 1 83.69 33 GLU B C 1
ATOM 1403 O O . GLU B 1 33 ? -14.375 17.422 -0.03 1 83.69 33 GLU B O 1
ATOM 1408 N N . GLN B 1 34 ? -13.57 19.234 0.903 1 88.06 34 GLN B N 1
ATOM 1409 C CA . GLN B 1 34 ? -13 19.719 -0.346 1 88.06 34 GLN B CA 1
ATOM 1410 C C . GLN B 1 34 ? -11.578 19.188 -0.538 1 88.06 34 GLN B C 1
ATOM 1412 O O . GLN B 1 34 ? -10.992 19.359 -1.609 1 88.06 34 GLN B O 1
ATOM 1417 N N . VAL B 1 35 ? -11.078 18.547 0.475 1 92.75 35 VAL B N 1
ATOM 1418 C CA . VAL B 1 35 ? -9.703 18.047 0.488 1 92.75 35 VAL B CA 1
ATOM 1419 C C . VAL B 1 35 ? -9.656 16.656 -0.129 1 92.75 35 VAL B C 1
ATOM 1421 O O . VAL B 1 35 ? -10.414 15.766 0.267 1 92.75 35 VAL B O 1
ATOM 1424 N N . THR B 1 36 ? -8.883 16.484 -1.134 1 91.19 36 THR B N 1
ATOM 1425 C CA . THR B 1 36 ? -8.672 15.172 -1.745 1 91.19 36 THR B CA 1
ATOM 1426 C C . THR B 1 36 ? -7.621 14.375 -0.979 1 91.19 36 THR B C 1
ATOM 1428 O O . THR B 1 36 ? -6.938 14.922 -0.111 1 91.19 36 THR B O 1
ATOM 1431 N N . MET B 1 37 ? -7.512 13.125 -1.32 1 90.75 37 MET B N 1
ATOM 1432 C CA . MET B 1 37 ? -6.496 12.273 -0.712 1 90.75 37 MET B CA 1
ATOM 1433 C C . MET B 1 37 ? -5.098 12.82 -0.964 1 90.75 37 MET B C 1
ATOM 1435 O O . MET B 1 37 ? -4.23 12.75 -0.09 1 90.75 37 MET B O 1
ATOM 1439 N N . GLY B 1 38 ? -4.887 13.273 -2.162 1 93.06 38 GLY B N 1
ATOM 1440 C CA . GLY B 1 38 ? -3.598 13.852 -2.492 1 93.06 38 GLY B CA 1
ATOM 1441 C C . GLY B 1 38 ? -3.271 15.086 -1.669 1 93.06 38 GLY B C 1
ATOM 1442 O O . GLY B 1 38 ? -2.154 15.227 -1.17 1 93.06 38 GLY B O 1
ATOM 1443 N N . VAL B 1 39 ? -4.23 15.922 -1.555 1 95.94 39 VAL B N 1
ATOM 1444 C CA . VAL B 1 39 ? -4.031 17.125 -0.768 1 95.94 39 VAL B CA 1
ATOM 1445 C C . VAL B 1 39 ? -3.832 16.766 0.702 1 95.94 39 VAL B C 1
ATOM 1447 O O . VAL B 1 39 ? -2.996 17.359 1.388 1 95.94 39 VAL B O 1
ATOM 1450 N N . ARG B 1 40 ? -4.598 15.805 1.161 1 95.31 40 ARG B N 1
ATOM 1451 C CA . ARG B 1 40 ? -4.391 15.32 2.523 1 95.31 40 ARG B CA 1
ATOM 1452 C C . ARG B 1 40 ? -2.945 14.891 2.736 1 95.31 40 ARG B C 1
ATOM 1454 O O . ARG B 1 40 ? -2.328 15.234 3.744 1 95.31 40 ARG B O 1
ATOM 1461 N N . ALA B 1 41 ? -2.434 14.141 1.858 1 94.62 41 ALA B N 1
ATOM 1462 C CA . ALA B 1 41 ? -1.055 13.664 1.945 1 94.62 41 ALA B CA 1
ATOM 1463 C C . ALA B 1 41 ? -0.071 14.836 1.939 1 94.62 41 ALA B C 1
ATOM 1465 O O . ALA B 1 41 ? 0.922 14.82 2.67 1 94.62 41 ALA B O 1
ATOM 1466 N N . LEU B 1 42 ? -0.336 15.766 1.136 1 96.94 42 LEU B N 1
ATOM 1467 C CA . LEU B 1 42 ? 0.486 16.969 1.071 1 96.94 42 LEU B CA 1
ATOM 1468 C C . LEU B 1 42 ? 0.514 17.688 2.42 1 96.94 42 LEU B C 1
ATOM 1470 O O . LEU B 1 42 ? 1.585 18.047 2.914 1 96.94 42 LEU B O 1
ATOM 1474 N N . LEU B 1 43 ? -0.65 17.859 3.004 1 97.69 43 LEU B N 1
ATOM 1475 C CA . LEU B 1 43 ? -0.745 18.531 4.297 1 97.69 43 LEU B CA 1
ATOM 1476 C C . LEU B 1 43 ? 0.019 17.75 5.367 1 97.69 43 LEU B C 1
ATOM 1478 O O . LEU B 1 43 ? 0.727 18.359 6.184 1 97.69 43 LEU B O 1
ATOM 1482 N N . GLU B 1 44 ? -0.121 16.516 5.332 1 96.38 44 GLU B N 1
ATOM 1483 C CA . GLU B 1 44 ? 0.59 15.672 6.289 1 96.38 44 GLU B CA 1
ATOM 1484 C C . GLU B 1 44 ? 2.102 15.812 6.137 1 96.38 44 GLU B C 1
ATOM 1486 O O . GLU B 1 44 ? 2.824 15.922 7.129 1 96.38 44 GLU B O 1
ATOM 1491 N N . ALA B 1 45 ? 2.574 15.766 4.949 1 96.25 45 ALA B N 1
ATOM 1492 C CA . ALA B 1 45 ? 4.004 15.914 4.684 1 96.25 45 ALA B CA 1
ATOM 1493 C C . ALA B 1 45 ? 4.527 17.234 5.234 1 96.25 45 ALA B C 1
ATOM 1495 O O . ALA B 1 45 ? 5.602 17.281 5.84 1 96.25 45 ALA B O 1
ATOM 1496 N N . LEU B 1 46 ? 3.771 18.25 5.082 1 97.94 46 LEU B N 1
ATOM 1497 C CA . LEU B 1 46 ? 4.191 19.578 5.527 1 97.94 46 LEU B CA 1
ATOM 1498 C C . LEU B 1 46 ? 4.168 19.672 7.047 1 97.94 46 LEU B C 1
ATOM 1500 O O . LEU B 1 46 ? 4.965 20.406 7.641 1 97.94 46 LEU B O 1
ATOM 1504 N N . LEU B 1 47 ? 3.238 18.969 7.641 1 95.81 47 LEU B N 1
ATOM 1505 C CA . LEU B 1 47 ? 3.213 18.922 9.102 1 95.81 47 LEU B CA 1
ATOM 1506 C C . LEU B 1 47 ? 4.465 18.234 9.641 1 95.81 47 LEU B C 1
ATOM 1508 O O . LEU B 1 47 ? 5.008 18.656 10.664 1 95.81 47 LEU B O 1
ATOM 1512 N N . ASP B 1 48 ? 4.949 17.297 8.938 1 93.31 48 ASP B N 1
ATOM 1513 C CA . ASP B 1 48 ? 6.105 16.516 9.359 1 93.31 48 ASP B CA 1
ATOM 1514 C C . ASP B 1 48 ? 7.406 17.266 9.07 1 93.31 48 ASP B C 1
ATOM 1516 O O . ASP B 1 48 ? 8.312 17.297 9.906 1 93.31 48 ASP B O 1
ATOM 1520 N N . THR B 1 49 ? 7.516 17.891 7.938 1 94.25 49 THR B N 1
ATOM 1521 C CA . THR B 1 49 ? 8.789 18.422 7.469 1 94.25 49 THR B CA 1
ATOM 1522 C C . THR B 1 49 ? 8.891 19.922 7.773 1 94.25 49 THR B C 1
ATOM 1524 O O . THR B 1 49 ? 9.984 20.484 7.754 1 94.25 49 THR B O 1
ATOM 1527 N N . GLY B 1 50 ? 7.75 20.531 8 1 96.81 50 GLY B N 1
ATOM 1528 C CA . GLY B 1 50 ? 7.723 21.984 7.941 1 96.81 50 GLY B CA 1
ATOM 1529 C C . GLY B 1 50 ? 7.734 22.516 6.523 1 96.81 50 GLY B C 1
ATOM 1530 O O . GLY B 1 50 ? 7.465 21.781 5.57 1 96.81 50 GLY B O 1
ATOM 1531 N N . PRO B 1 51 ? 7.941 23.828 6.422 1 97.81 51 PRO B N 1
ATOM 1532 C CA . PRO B 1 51 ? 8.008 24.406 5.082 1 97.81 51 PRO B CA 1
ATOM 1533 C C . PRO B 1 51 ? 9.016 23.719 4.18 1 97.81 51 PRO B C 1
ATOM 1535 O O . PRO B 1 51 ? 10.141 23.422 4.609 1 97.81 51 PRO B O 1
ATOM 1538 N N . ALA B 1 52 ? 8.602 23.391 2.951 1 97.88 52 ALA B N 1
ATOM 1539 C CA . ALA B 1 52 ? 9.469 22.656 2.041 1 97.88 52 ALA B CA 1
ATOM 1540 C C . ALA B 1 52 ? 9.172 23 0.586 1 97.88 52 ALA B C 1
ATOM 1542 O O . ALA B 1 52 ? 8.031 23.328 0.242 1 97.88 52 ALA B O 1
ATOM 1543 N N . PRO B 1 53 ? 10.203 22.891 -0.251 1 97.88 53 PRO B N 1
ATOM 1544 C CA . PRO B 1 53 ? 9.961 23.094 -1.682 1 97.88 53 PRO B CA 1
ATOM 1545 C C . PRO B 1 53 ? 9.336 21.875 -2.35 1 97.88 53 PRO B C 1
ATOM 1547 O O . PRO B 1 53 ? 9.383 20.766 -1.794 1 97.88 53 PRO B O 1
ATOM 1550 N N . VAL B 1 54 ? 8.773 22.078 -3.494 1 97.31 54 VAL B N 1
ATOM 1551 C CA . VAL B 1 54 ? 8.039 21.062 -4.238 1 97.31 54 VAL B CA 1
ATOM 1552 C C . VAL B 1 54 ? 8.93 19.828 -4.43 1 97.31 54 VAL B C 1
ATOM 1554 O O . VAL B 1 54 ? 8.492 18.703 -4.191 1 97.31 54 VAL B O 1
ATOM 1557 N N . PRO B 1 55 ? 10.25 19.969 -4.684 1 95.81 55 PRO B N 1
ATOM 1558 C CA . PRO B 1 55 ? 11.086 18.781 -4.871 1 95.81 55 PRO B CA 1
ATOM 1559 C C . PRO B 1 55 ? 11.266 17.984 -3.586 1 95.81 55 PRO B C 1
ATOM 1561 O O . PRO B 1 55 ? 11.297 16.75 -3.627 1 95.81 55 PRO B O 1
ATOM 1564 N N . ALA B 1 56 ? 11.344 18.656 -2.51 1 95.88 56 ALA B N 1
ATOM 1565 C CA . ALA B 1 56 ? 11.492 17.969 -1.229 1 95.88 56 ALA B CA 1
ATOM 1566 C C . ALA B 1 56 ? 10.219 17.203 -0.854 1 95.88 56 ALA B C 1
ATOM 1568 O O . ALA B 1 56 ? 10.289 16.078 -0.348 1 95.88 56 ALA B O 1
ATOM 1569 N N . ILE B 1 57 ? 9.086 17.797 -1.132 1 96.75 57 ILE B N 1
ATOM 1570 C CA . ILE B 1 57 ? 7.805 17.156 -0.856 1 96.75 57 ILE B CA 1
ATOM 1571 C C . ILE B 1 57 ? 7.637 15.938 -1.756 1 96.75 57 ILE B C 1
ATOM 1573 O O . ILE B 1 57 ? 7.156 14.891 -1.312 1 96.75 57 ILE B O 1
ATOM 1577 N N . ALA B 1 58 ? 8.055 16.062 -2.975 1 94.12 58 ALA B N 1
ATOM 1578 C CA . ALA B 1 58 ? 7.988 14.961 -3.938 1 94.12 58 ALA B CA 1
ATOM 1579 C C . ALA B 1 58 ? 8.781 13.758 -3.443 1 94.12 58 ALA B C 1
ATOM 1581 O O . ALA B 1 58 ? 8.305 12.625 -3.508 1 94.12 58 ALA B O 1
ATOM 1582 N N . ARG B 1 59 ? 9.969 13.977 -2.838 1 88.81 59 ARG B N 1
ATOM 1583 C CA . ARG B 1 59 ? 10.797 12.922 -2.281 1 88.81 59 ARG B CA 1
ATOM 1584 C C . ARG B 1 59 ? 10.133 12.273 -1.073 1 88.81 59 ARG B C 1
ATOM 1586 O O . ARG B 1 59 ? 10.125 11.047 -0.945 1 88.81 59 ARG B O 1
ATOM 1593 N N . THR B 1 60 ? 9.523 13.109 -0.27 1 89.94 60 THR B N 1
ATOM 1594 C CA . THR B 1 60 ? 8.875 12.625 0.946 1 89.94 60 THR B CA 1
ATOM 1595 C C . THR B 1 60 ? 7.703 11.711 0.611 1 89.94 60 THR B C 1
ATOM 1597 O O . THR B 1 60 ? 7.52 10.672 1.245 1 89.94 60 THR B O 1
ATOM 1600 N N . LEU B 1 61 ? 6.926 12.031 -0.443 1 89.44 61 LEU B N 1
ATOM 1601 C CA . LEU B 1 61 ? 5.703 11.297 -0.772 1 89.44 61 LEU B CA 1
ATOM 1602 C C . LEU B 1 61 ? 5.961 10.281 -1.876 1 89.44 61 LEU B C 1
ATOM 1604 O O . LEU B 1 61 ? 5.078 9.492 -2.221 1 89.44 61 LEU B O 1
ATOM 1608 N N . SER B 1 62 ? 7.164 10.297 -2.41 1 83.56 62 SER B N 1
ATOM 1609 C CA . SER B 1 62 ? 7.531 9.414 -3.516 1 83.56 62 SER B CA 1
ATOM 1610 C C . SER B 1 62 ? 6.578 9.586 -4.695 1 83.56 62 SER B C 1
ATOM 1612 O O . SER B 1 62 ? 6.066 8.609 -5.234 1 83.56 62 SER B O 1
ATOM 1614 N N . LEU B 1 63 ? 6.332 10.867 -5.098 1 86.69 63 LEU B N 1
ATOM 1615 C CA . LEU B 1 63 ? 5.512 11.242 -6.242 1 86.69 63 LEU B CA 1
ATOM 1616 C C . LEU B 1 63 ? 6.27 12.195 -7.164 1 86.69 63 LEU B C 1
ATOM 1618 O O . LEU B 1 63 ? 7.188 12.891 -6.727 1 86.69 63 LEU B O 1
ATOM 1622 N N . PRO B 1 64 ? 5.898 12.234 -8.406 1 89.31 64 PRO B N 1
ATOM 1623 C CA . PRO B 1 64 ? 6.531 13.18 -9.336 1 89.31 64 PRO B CA 1
ATOM 1624 C C . PRO B 1 64 ? 6.277 14.633 -8.961 1 89.31 64 PRO B C 1
ATOM 1626 O O . PRO B 1 64 ? 5.199 14.969 -8.469 1 89.31 64 PRO B O 1
ATOM 1629 N N . ARG B 1 65 ? 7.199 15.492 -9.289 1 95 65 ARG B N 1
ATOM 1630 C CA . ARG B 1 65 ? 7.125 16.922 -8.984 1 95 65 ARG B CA 1
ATOM 1631 C C . ARG B 1 65 ? 5.883 17.547 -9.609 1 95 65 ARG B C 1
ATOM 1633 O O . ARG B 1 65 ? 5.258 18.422 -9.008 1 95 65 ARG B O 1
ATOM 1640 N N . GLN B 1 66 ? 5.586 17.062 -10.758 1 96.06 66 GLN B N 1
ATOM 1641 C CA . GLN B 1 66 ? 4.43 17.625 -11.453 1 96.06 66 GLN B CA 1
ATOM 1642 C C . GLN B 1 66 ? 3.143 17.375 -10.672 1 96.06 66 GLN B C 1
ATOM 1644 O O . GLN B 1 66 ? 2.26 18.234 -10.625 1 96.06 66 GLN B O 1
ATOM 1649 N N . VAL B 1 67 ? 3.066 16.219 -10.078 1 94.06 67 VAL B N 1
ATOM 1650 C CA . VAL B 1 67 ? 1.901 15.867 -9.273 1 94.06 67 VAL B CA 1
ATOM 1651 C C . VAL B 1 67 ? 1.859 16.734 -8.016 1 94.06 67 VAL B C 1
ATOM 1653 O O . VAL B 1 67 ? 0.806 17.266 -7.656 1 94.06 67 VAL B O 1
ATOM 1656 N N . ILE B 1 68 ? 3 16.906 -7.41 1 96.75 68 ILE B N 1
ATOM 1657 C CA . ILE B 1 68 ? 3.076 17.719 -6.199 1 96.75 68 ILE B CA 1
ATOM 1658 C C . ILE B 1 68 ? 2.691 19.156 -6.516 1 96.75 68 ILE B C 1
ATOM 1660 O O . ILE B 1 68 ? 1.953 19.781 -5.754 1 96.75 68 ILE B O 1
ATOM 1664 N N . GLN B 1 69 ? 3.186 19.609 -7.633 1 97.75 69 GLN B N 1
ATOM 1665 C CA . GLN B 1 69 ? 2.842 20.969 -8.023 1 97.75 69 GLN B CA 1
ATOM 1666 C C . GLN B 1 69 ? 1.331 21.141 -8.156 1 97.75 69 GLN B C 1
ATOM 1668 O O . GLN B 1 69 ? 0.771 22.141 -7.699 1 97.75 69 GLN B O 1
ATOM 1673 N N . ARG B 1 70 ? 0.732 20.219 -8.805 1 97.75 70 ARG B N 1
ATOM 1674 C CA . ARG B 1 70 ? -0.717 20.25 -8.969 1 97.75 70 ARG B CA 1
ATOM 1675 C C . ARG B 1 70 ? -1.422 20.234 -7.617 1 97.75 70 ARG B C 1
ATOM 1677 O O . ARG B 1 70 ? -2.393 20.969 -7.406 1 97.75 70 ARG B O 1
ATOM 1684 N N . LEU B 1 71 ? -0.985 19.406 -6.727 1 97.38 71 LEU B N 1
ATOM 1685 C CA . LEU B 1 71 ? -1.57 19.312 -5.395 1 97.38 71 LEU B CA 1
ATOM 1686 C C . LEU B 1 71 ? -1.381 20.609 -4.621 1 97.38 71 LEU B C 1
ATOM 1688 O O . LEU B 1 71 ? -2.277 21.047 -3.893 1 97.38 71 LEU B O 1
ATOM 1692 N N . VAL B 1 72 ? -0.231 21.188 -4.781 1 98.31 72 VAL B N 1
ATOM 1693 C CA . VAL B 1 72 ? 0.049 22.469 -4.137 1 98.31 72 VAL B CA 1
ATOM 1694 C C . VAL B 1 72 ? -0.906 23.531 -4.668 1 98.31 72 VAL B C 1
ATOM 1696 O O . VAL B 1 72 ? -1.478 24.312 -3.891 1 98.31 72 VAL B O 1
ATOM 1699 N N . ASP B 1 73 ? -1.037 23.578 -5.977 1 98.19 73 ASP B N 1
ATOM 1700 C CA . ASP B 1 73 ? -1.95 24.547 -6.586 1 98.19 73 ASP B CA 1
ATOM 1701 C C . ASP B 1 73 ? -3.377 24.344 -6.074 1 98.19 73 ASP B C 1
ATOM 1703 O O . ASP B 1 73 ? -4.066 25.312 -5.746 1 98.19 73 ASP B O 1
ATOM 1707 N N . GLN B 1 74 ? -3.785 23.125 -5.984 1 97.62 74 GLN B N 1
ATOM 1708 C CA . GLN B 1 74 ? -5.113 22.812 -5.469 1 97.62 74 GLN B CA 1
ATOM 1709 C C . GLN B 1 74 ? -5.262 23.266 -4.02 1 97.62 74 GLN B C 1
ATOM 1711 O O . GLN B 1 74 ? -6.254 23.891 -3.66 1 97.62 74 GLN B O 1
ATOM 1716 N N . ALA B 1 75 ? -4.324 22.969 -3.209 1 98.25 75 ALA B N 1
ATOM 1717 C CA . ALA B 1 75 ? -4.348 23.312 -1.788 1 98.25 75 ALA B CA 1
ATOM 1718 C C . ALA B 1 75 ? -4.32 24.812 -1.589 1 98.25 75 ALA B C 1
ATOM 1720 O O . ALA B 1 75 ? -4.949 25.344 -0.664 1 98.25 75 ALA B O 1
ATOM 1721 N N . ARG B 1 76 ? -3.541 25.469 -2.395 1 98.25 76 ARG B N 1
ATOM 1722 C CA . ARG B 1 76 ? -3.5 26.922 -2.348 1 98.25 76 ARG B CA 1
ATOM 1723 C C . ARG B 1 76 ? -4.863 27.516 -2.678 1 98.25 76 ARG B C 1
ATOM 1725 O O . ARG B 1 76 ? -5.301 28.469 -2.031 1 98.25 76 ARG B O 1
ATOM 1732 N N . GLY B 1 77 ? -5.453 27 -3.705 1 97.81 77 GLY B N 1
ATOM 1733 C CA . GLY B 1 77 ? -6.789 27.438 -4.078 1 97.81 77 GLY B CA 1
ATOM 1734 C C . GLY B 1 77 ? -7.801 27.281 -2.957 1 97.81 77 GLY B C 1
ATOM 1735 O O . GLY B 1 77 ? -8.766 28.047 -2.875 1 97.81 77 GLY B O 1
ATOM 1736 N N . LEU B 1 78 ? -7.574 26.344 -1.997 1 97 78 LEU B N 1
ATOM 1737 C CA . LEU B 1 78 ? -8.461 26.078 -0.874 1 97 78 LEU B CA 1
ATOM 1738 C C . LEU B 1 78 ? -8.031 26.844 0.366 1 97 78 LEU B C 1
ATOM 1740 O O . LEU B 1 78 ? -8.664 26.75 1.417 1 97 78 LEU B O 1
ATOM 1744 N N . GLY B 1 79 ? -6.906 27.562 0.214 1 98.19 79 GLY B N 1
ATOM 1745 C CA . GLY B 1 79 ? -6.398 28.359 1.321 1 98.19 79 GLY B CA 1
ATOM 1746 C C . GLY B 1 79 ? -5.676 27.531 2.367 1 98.19 79 GLY B C 1
ATOM 1747 O O . GLY B 1 79 ? -5.465 27.984 3.492 1 98.19 79 GLY B O 1
ATOM 1748 N N . LEU B 1 80 ? -5.254 26.312 2.033 1 98.44 80 LEU B N 1
ATOM 1749 C CA . LEU B 1 80 ? -4.699 25.375 3.006 1 98.44 80 LEU B CA 1
ATOM 1750 C C . LEU B 1 80 ? -3.184 25.531 3.1 1 98.44 80 LEU B C 1
ATOM 1752 O O . LEU B 1 80 ? -2.572 25.109 4.082 1 98.44 80 LEU B O 1
ATOM 1756 N N . VAL B 1 81 ? -2.65 26.031 2 1 98.69 81 VAL B N 1
ATOM 1757 C CA . VAL B 1 81 ? -1.216 26.297 1.983 1 98.69 81 VAL B CA 1
ATOM 1758 C C . VAL B 1 81 ? -0.951 27.656 1.341 1 98.69 81 VAL B C 1
ATOM 1760 O O . VAL B 1 81 ? -1.835 28.234 0.701 1 98.69 81 VAL B O 1
ATOM 1763 N N . THR B 1 82 ? 0.207 28.188 1.553 1 98.44 82 THR B N 1
ATOM 1764 C CA . THR B 1 82 ? 0.757 29.359 0.881 1 98.44 82 THR B CA 1
ATOM 1765 C C . THR B 1 82 ? 2.225 29.141 0.523 1 98.44 82 THR B C 1
ATOM 1767 O O . THR B 1 82 ? 2.736 28.031 0.645 1 98.44 82 THR B O 1
ATOM 1770 N N . THR B 1 83 ? 2.828 30.141 -0.088 1 97.44 83 THR B N 1
ATOM 1771 C CA . THR B 1 83 ? 4.246 30.016 -0.416 1 97.44 83 THR B CA 1
ATOM 1772 C C . THR B 1 83 ? 5.055 31.125 0.253 1 97.44 83 THR B C 1
ATOM 1774 O O . THR B 1 83 ? 4.504 32.156 0.629 1 97.44 83 THR B O 1
ATOM 1777 N N . ALA B 1 84 ? 6.285 30.797 0.518 1 97.62 84 ALA B N 1
ATOM 1778 C CA . ALA B 1 84 ? 7.258 31.75 1.06 1 97.62 84 ALA B CA 1
ATOM 1779 C C . ALA B 1 84 ? 8.57 31.688 0.278 1 97.62 84 ALA B C 1
ATOM 1781 O O . ALA B 1 84 ? 8.859 30.703 -0.395 1 97.62 84 ALA B O 1
ATOM 1782 N N . PRO B 1 85 ? 9.328 32.812 0.331 1 95.75 85 PRO B N 1
ATOM 1783 C CA . PRO B 1 85 ? 10.625 32.781 -0.347 1 95.75 85 PRO B CA 1
ATOM 1784 C C . PRO B 1 85 ? 11.562 31.703 0.185 1 95.75 85 PRO B C 1
ATOM 1786 O O . PRO B 1 85 ? 11.555 31.406 1.383 1 95.75 85 PRO B O 1
ATOM 1789 N N . ASN B 1 86 ? 12.258 31.078 -0.707 1 95 86 ASN B N 1
ATOM 1790 C CA . ASN B 1 86 ? 13.297 30.109 -0.405 1 95 86 ASN B CA 1
ATOM 1791 C C . ASN B 1 86 ? 14.688 30.719 -0.579 1 95 86 ASN B C 1
ATOM 1793 O O . ASN B 1 86 ? 15.164 30.891 -1.705 1 95 86 ASN B O 1
ATOM 1797 N N . PRO B 1 87 ? 15.305 31.078 0.474 1 92.38 87 PRO B N 1
ATOM 1798 C CA . PRO B 1 87 ? 16.609 31.734 0.357 1 92.38 87 PRO B CA 1
ATOM 1799 C C . PRO B 1 87 ? 17.641 30.875 -0.369 1 92.38 87 PRO B C 1
ATOM 1801 O O . PRO B 1 87 ? 18.547 31.406 -1.007 1 92.38 87 PRO B O 1
ATOM 1804 N N . ALA B 1 88 ? 17.469 29.625 -0.315 1 91.62 88 ALA B N 1
ATOM 1805 C CA . ALA B 1 88 ? 18.438 28.703 -0.912 1 91.62 88 ALA B CA 1
ATOM 1806 C C . ALA B 1 88 ? 18.203 28.562 -2.412 1 91.62 88 ALA B C 1
ATOM 1808 O O . ALA B 1 88 ? 19.109 28.172 -3.154 1 91.62 88 ALA B O 1
ATOM 1809 N N . HIS B 1 89 ? 17 28.797 -2.842 1 91.69 89 HIS B N 1
ATOM 1810 C CA . HIS B 1 89 ? 16.656 28.625 -4.246 1 91.69 89 HIS B CA 1
ATOM 1811 C C . HIS B 1 89 ? 15.438 29.469 -4.621 1 91.69 89 HIS B C 1
ATOM 1813 O O . HIS B 1 89 ? 14.305 29.016 -4.477 1 91.69 89 HIS B O 1
ATOM 1819 N N . ARG B 1 90 ? 15.602 30.562 -5.266 1 88.94 90 ARG B N 1
ATOM 1820 C CA . ARG B 1 90 ? 14.555 31.531 -5.535 1 88.94 90 ARG B CA 1
ATOM 1821 C C . ARG B 1 90 ? 13.5 30.953 -6.477 1 88.94 90 ARG B C 1
ATOM 1823 O O . ARG B 1 90 ? 12.328 31.344 -6.414 1 88.94 90 ARG B O 1
ATOM 1830 N N . ARG B 1 91 ? 13.883 29.922 -7.254 1 91.19 91 ARG B N 1
ATOM 1831 C CA . ARG B 1 91 ? 12.945 29.391 -8.234 1 91.19 91 ARG B CA 1
ATOM 1832 C C . ARG B 1 91 ? 12.148 28.219 -7.645 1 91.19 91 ARG B C 1
ATOM 1834 O O . ARG B 1 91 ? 11.305 27.641 -8.32 1 91.19 91 ARG B O 1
ATOM 1841 N N . SER B 1 92 ? 12.406 27.938 -6.359 1 94.62 92 SER B N 1
ATOM 1842 C CA . SER B 1 92 ? 11.711 26.859 -5.672 1 94.62 92 SER B CA 1
ATOM 1843 C C . SER B 1 92 ? 11.164 27.312 -4.324 1 94.62 92 SER B C 1
ATOM 1845 O O . SER B 1 92 ? 11.695 26.953 -3.273 1 94.62 92 SER B O 1
ATOM 1847 N N . PRO B 1 93 ? 10.125 28.125 -4.43 1 97 93 PRO B N 1
ATOM 1848 C CA . PRO B 1 93 ? 9.578 28.641 -3.178 1 97 93 PRO B CA 1
ATOM 1849 C C . PRO B 1 93 ? 9.18 27.547 -2.203 1 97 93 PRO B C 1
ATOM 1851 O O . PRO B 1 93 ? 8.945 26.406 -2.615 1 97 93 PRO B O 1
ATOM 1854 N N . LEU B 1 94 ? 9.172 27.938 -0.931 1 98.38 94 LEU B N 1
ATOM 1855 C CA . LEU B 1 94 ? 8.734 27 0.104 1 98.38 94 LEU B CA 1
ATOM 1856 C C . LEU B 1 94 ? 7.211 26.953 0.179 1 98.38 94 LEU B C 1
ATOM 1858 O O . LEU B 1 94 ? 6.543 27.984 0.107 1 98.38 94 LEU B O 1
ATOM 1862 N N . VAL B 1 95 ? 6.668 25.766 0.259 1 98.69 95 VAL B N 1
ATOM 1863 C CA . VAL B 1 95 ? 5.254 25.578 0.555 1 98.69 95 VAL B CA 1
ATOM 1864 C C . VAL B 1 95 ? 5.039 25.547 2.066 1 98.69 95 VAL B C 1
ATOM 1866 O O . VAL B 1 95 ? 5.75 24.859 2.793 1 98.69 95 VAL B O 1
ATOM 1869 N N . VAL B 1 96 ? 4.102 26.344 2.529 1 98.56 96 VAL B N 1
ATOM 1870 C CA . VAL B 1 96 ? 3.898 26.531 3.963 1 98.56 96 VAL B CA 1
ATOM 1871 C C . VAL B 1 96 ? 2.447 26.219 4.32 1 98.56 96 VAL B C 1
ATOM 1873 O O . VAL B 1 96 ? 1.522 26.641 3.625 1 98.56 96 VAL B O 1
ATOM 1876 N N . LEU B 1 97 ? 2.361 25.453 5.352 1 98.19 97 LEU B N 1
ATOM 1877 C CA . LEU B 1 97 ? 1.032 25.156 5.879 1 98.19 97 LEU B CA 1
ATOM 1878 C C . LEU B 1 97 ? 0.432 26.391 6.539 1 98.19 97 LEU B C 1
ATOM 1880 O O . LEU B 1 97 ? 1.094 27.062 7.34 1 98.19 97 LEU B O 1
ATOM 1884 N N . THR B 1 98 ? -0.851 26.734 6.191 1 98.38 98 THR B N 1
ATOM 1885 C CA . THR B 1 98 ? -1.562 27.812 6.871 1 98.38 98 THR B CA 1
ATOM 1886 C C . THR B 1 98 ? -2.26 27.297 8.125 1 98.38 98 THR B C 1
ATOM 1888 O O . THR B 1 98 ? -2.305 26.078 8.359 1 98.38 98 THR B O 1
ATOM 1891 N N . ASP B 1 99 ? -2.812 28.234 8.945 1 97.94 99 ASP B N 1
ATOM 1892 C CA . ASP B 1 99 ? -3.619 27.828 10.094 1 97.94 99 ASP B CA 1
ATOM 1893 C C . ASP B 1 99 ? -4.855 27.062 9.648 1 97.94 99 ASP B C 1
ATOM 1895 O O . ASP B 1 99 ? -5.262 26.094 10.305 1 97.94 99 ASP B O 1
ATOM 1899 N N . GLU B 1 100 ? -5.414 27.453 8.523 1 97.12 100 GLU B N 1
ATOM 1900 C CA . GLU B 1 100 ? -6.566 26.75 7.965 1 97.12 100 GLU B CA 1
ATOM 1901 C C . GLU B 1 100 ? -6.188 25.359 7.488 1 97.12 100 GLU B C 1
ATOM 1903 O O . GLU B 1 100 ? -6.965 24.406 7.637 1 97.12 100 GLU B O 1
ATOM 1908 N N . GLY B 1 101 ? -4.973 25.266 6.895 1 97.5 101 GLY B N 1
ATOM 1909 C CA . GLY B 1 101 ? -4.469 23.969 6.473 1 97.5 101 GLY B CA 1
ATOM 1910 C C . GLY B 1 101 ? -4.258 23 7.625 1 97.5 101 GLY B C 1
ATOM 1911 O O . GLY B 1 101 ? -4.633 21.828 7.535 1 97.5 101 GLY B O 1
ATOM 1912 N N . ARG B 1 102 ? -3.697 23.516 8.703 1 97.25 102 ARG B N 1
ATOM 1913 C CA . ARG B 1 102 ? -3.48 22.703 9.891 1 97.25 102 ARG B CA 1
ATOM 1914 C C . ARG B 1 102 ? -4.805 22.234 10.484 1 97.25 102 ARG B C 1
ATOM 1916 O O . ARG B 1 102 ? -4.953 21.062 10.844 1 97.25 102 ARG B O 1
ATOM 1923 N N . ALA B 1 103 ? -5.793 23.141 10.562 1 95.94 103 ALA B N 1
ATOM 1924 C CA . ALA B 1 103 ? -7.102 22.812 11.117 1 95.94 103 ALA B CA 1
ATOM 1925 C C . ALA B 1 103 ? -7.812 21.766 10.273 1 95.94 103 ALA B C 1
ATOM 1927 O O . ALA B 1 103 ? -8.445 20.859 10.812 1 95.94 103 ALA B O 1
ATOM 1928 N N . ALA B 1 104 ? -7.695 21.922 8.977 1 94.25 104 ALA B N 1
ATOM 1929 C CA . ALA B 1 104 ? -8.312 20.953 8.07 1 94.25 104 ALA B CA 1
ATOM 1930 C C . ALA B 1 104 ? -7.715 19.562 8.258 1 94.25 104 ALA B C 1
ATOM 1932 O O . ALA B 1 104 ? -8.445 18.578 8.367 1 94.25 104 ALA B O 1
ATOM 1933 N N . PHE B 1 105 ? -6.391 19.484 8.367 1 95.38 105 PHE B N 1
ATOM 1934 C CA . PHE B 1 105 ? -5.738 18.203 8.578 1 95.38 105 PHE B CA 1
ATOM 1935 C C . PHE B 1 105 ? -6.156 17.594 9.906 1 95.38 105 PHE B C 1
ATOM 1937 O O . PHE B 1 105 ? -6.438 16.391 9.984 1 95.38 105 PHE B O 1
ATOM 1944 N N . ASP B 1 106 ? -6.195 18.391 10.914 1 94.75 106 ASP B N 1
ATOM 1945 C CA . ASP B 1 106 ? -6.543 17.906 12.242 1 94.75 106 ASP B CA 1
ATOM 1946 C C . ASP B 1 106 ? -7.941 17.281 12.25 1 94.75 106 ASP B C 1
ATOM 1948 O O . ASP B 1 106 ? -8.156 16.234 12.859 1 94.75 106 ASP B O 1
ATOM 1952 N N . ARG B 1 107 ? -8.867 17.906 11.539 1 92.62 107 ARG B N 1
ATOM 1953 C CA . ARG B 1 107 ? -10.227 17.391 11.461 1 92.62 107 ARG B CA 1
ATOM 1954 C C . ARG B 1 107 ? -10.258 16.031 10.773 1 92.62 107 ARG B C 1
ATOM 1956 O O . ARG B 1 107 ? -10.891 15.094 11.273 1 92.62 107 ARG B O 1
ATOM 1963 N N . ILE B 1 108 ? -9.578 15.945 9.688 1 91.38 108 ILE B N 1
ATOM 1964 C CA . ILE B 1 108 ? -9.531 14.703 8.922 1 91.38 108 ILE B CA 1
ATOM 1965 C C . ILE B 1 108 ? -8.828 13.625 9.742 1 91.38 108 ILE B C 1
ATOM 1967 O O . ILE B 1 108 ? -9.32 12.492 9.844 1 91.38 108 ILE B O 1
ATOM 1971 N N . HIS B 1 109 ? -7.711 13.977 10.344 1 93.06 109 HIS B N 1
ATOM 1972 C CA . HIS B 1 109 ? -6.891 13.055 11.117 1 93.06 109 HIS B CA 1
ATOM 1973 C C . HIS B 1 109 ? -7.645 12.539 12.344 1 93.06 109 HIS B C 1
ATOM 1975 O O . HIS B 1 109 ? -7.531 11.367 12.695 1 93.06 109 HIS B O 1
ATOM 1981 N N . ASP B 1 110 ? -8.445 13.398 12.969 1 93.25 110 ASP B N 1
ATOM 1982 C CA . ASP B 1 110 ? -9.242 13 14.125 1 93.25 110 ASP B CA 1
ATOM 1983 C C . ASP B 1 110 ? -10.258 11.914 13.75 1 93.25 110 ASP B C 1
ATOM 1985 O O . ASP B 1 110 ? -10.484 10.977 14.508 1 93.25 110 ASP B O 1
ATOM 1989 N N . ALA B 1 111 ? -10.859 12.078 12.602 1 88.62 111 ALA B N 1
ATOM 1990 C CA . ALA B 1 111 ? -11.812 11.078 12.117 1 88.62 111 ALA B CA 1
ATOM 1991 C C . ALA B 1 111 ? -11.125 9.742 11.859 1 88.62 111 ALA B C 1
ATOM 1993 O O . ALA B 1 111 ? -11.664 8.688 12.188 1 88.62 111 ALA B O 1
ATOM 1994 N N . GLU B 1 112 ? -9.922 9.812 11.336 1 89.44 112 GLU B N 1
ATOM 1995 C CA . GLU B 1 112 ? -9.141 8.609 11.078 1 89.44 112 GLU B CA 1
ATOM 1996 C C . GLU B 1 112 ? -8.766 7.906 12.383 1 89.44 112 GLU B C 1
ATOM 1998 O O . GLU B 1 112 ? -8.883 6.684 12.492 1 89.44 112 GLU B O 1
ATOM 2003 N N . LEU B 1 113 ? -8.359 8.648 13.383 1 92.38 113 LEU B N 1
ATOM 2004 C CA . LEU B 1 113 ? -7.949 8.078 14.664 1 92.38 113 LEU B CA 1
ATOM 2005 C C . LEU B 1 113 ? -9.141 7.453 15.383 1 92.38 113 LEU B C 1
ATOM 2007 O O . LEU B 1 113 ? -9 6.418 16.047 1 92.38 113 LEU B O 1
ATOM 2011 N N . ARG B 1 114 ? -10.273 8.047 15.219 1 90.12 114 ARG B N 1
ATOM 2012 C CA . ARG B 1 114 ? -11.477 7.484 15.828 1 90.12 114 ARG B CA 1
ATOM 2013 C C . ARG B 1 114 ? -11.797 6.109 15.25 1 90.12 114 ARG B C 1
ATOM 2015 O O . ARG B 1 114 ? -12.203 5.203 15.984 1 90.12 114 ARG B O 1
ATOM 2022 N N . ALA B 1 115 ? -11.578 5.957 13.961 1 87.75 115 ALA B N 1
ATOM 2023 C CA . ALA B 1 115 ? -11.836 4.684 13.297 1 87.75 115 ALA B CA 1
ATOM 2024 C C . ALA B 1 115 ? -10.82 3.627 13.727 1 87.75 115 ALA B C 1
ATOM 2026 O O . ALA B 1 115 ? -11.141 2.438 13.781 1 87.75 115 ALA B O 1
ATOM 2027 N N . LEU B 1 116 ? -9.57 4.051 14.109 1 92.19 116 LEU B N 1
ATOM 2028 C CA . LEU B 1 116 ? -8.492 3.135 14.461 1 92.19 116 LEU B CA 1
ATOM 2029 C C . LEU B 1 116 ? -8.594 2.715 15.922 1 92.19 116 LEU B C 1
ATOM 2031 O O . LEU B 1 116 ? -8.039 1.688 16.328 1 92.19 116 LEU B O 1
ATOM 2035 N N . GLY B 1 117 ? -9.266 3.494 16.703 1 92.56 117 GLY B N 1
ATOM 2036 C CA . GLY B 1 117 ? -9.352 3.283 18.141 1 92.56 117 GLY B CA 1
ATOM 2037 C C . GLY B 1 117 ? -9.742 1.865 18.516 1 92.56 117 GLY B C 1
ATOM 2038 O O . GLY B 1 117 ? -9.008 1.181 19.234 1 92.56 117 GLY B O 1
ATOM 2039 N N . PRO B 1 118 ? -10.875 1.382 17.969 1 92.12 118 PRO B N 1
ATOM 2040 C CA . PRO B 1 118 ? -11.336 0.035 18.312 1 92.12 118 PRO B CA 1
ATOM 2041 C C . PRO B 1 118 ? -10.359 -1.054 17.859 1 92.12 118 PRO B C 1
ATOM 2043 O O . PRO B 1 118 ? -10.258 -2.1 18.516 1 92.12 118 PRO B O 1
ATOM 2046 N N . ILE B 1 119 ? -9.633 -0.827 16.812 1 93.56 119 ILE B N 1
ATOM 2047 C CA . ILE B 1 119 ? -8.648 -1.795 16.328 1 93.56 119 ILE B CA 1
ATOM 2048 C C . ILE B 1 119 ? -7.449 -1.825 17.281 1 93.56 119 ILE B C 1
ATOM 2050 O O . ILE B 1 119 ? -6.961 -2.898 17.641 1 93.56 119 ILE B O 1
ATOM 2054 N N . ALA B 1 120 ? -6.988 -0.668 17.703 1 94.56 120 ALA B N 1
ATOM 2055 C CA . ALA B 1 120 ? -5.828 -0.526 18.578 1 94.56 120 ALA B CA 1
ATOM 2056 C C . ALA B 1 120 ? -6.074 -1.188 19.938 1 94.56 120 ALA B C 1
ATOM 2058 O O . ALA B 1 120 ? -5.168 -1.804 20.5 1 94.56 120 ALA B O 1
ATOM 2059 N N . ALA B 1 121 ? -7.293 -1.097 20.422 1 91.94 121 ALA B N 1
ATOM 2060 C CA . ALA B 1 121 ? -7.645 -1.57 21.766 1 91.94 121 ALA B CA 1
ATOM 2061 C C . ALA B 1 121 ? -7.41 -3.072 21.891 1 91.94 121 ALA B C 1
ATOM 2063 O O . ALA B 1 121 ? -7.16 -3.576 22.984 1 91.94 121 ALA B O 1
ATOM 2064 N N . GLY B 1 122 ? -7.32 -3.826 20.812 1 91.75 122 GLY B 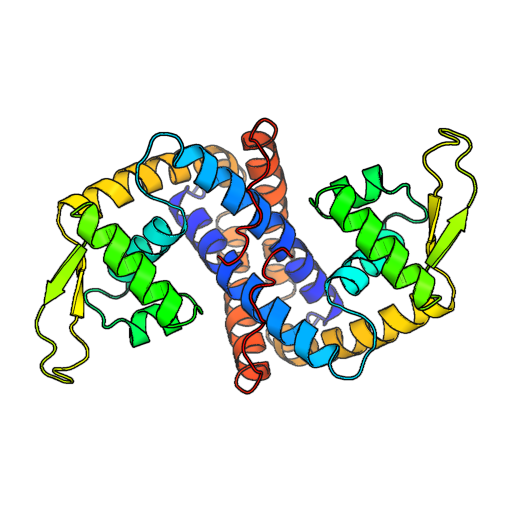N 1
ATOM 2065 C CA . GLY B 1 122 ? -7.148 -5.27 20.828 1 91.75 122 GLY B CA 1
ATOM 2066 C C . GLY B 1 122 ? -5.715 -5.703 20.578 1 91.75 122 GLY B C 1
ATOM 2067 O O . GLY B 1 122 ? -5.426 -6.902 20.531 1 91.75 122 GLY B O 1
ATOM 2068 N N . LEU B 1 123 ? -4.824 -4.711 20.562 1 96.12 123 LEU B N 1
ATOM 2069 C CA . LEU B 1 123 ? -3.459 -5.051 20.172 1 96.12 123 LEU B CA 1
ATOM 2070 C C . LEU B 1 123 ? -2.506 -4.879 21.344 1 96.12 123 LEU B C 1
ATOM 2072 O O . LEU B 1 123 ? -2.748 -4.055 22.234 1 96.12 123 LEU B O 1
ATOM 2076 N N . ASP B 1 124 ? -1.492 -5.633 21.375 1 96.06 124 ASP B N 1
ATOM 2077 C CA . ASP B 1 124 ? -0.399 -5.52 22.344 1 96.06 124 ASP B CA 1
ATOM 2078 C C . ASP B 1 124 ? 0.581 -4.422 21.922 1 96.06 124 ASP B C 1
ATOM 2080 O O . ASP B 1 124 ? 1.068 -4.406 20.797 1 96.06 124 ASP B O 1
ATOM 2084 N N . PRO B 1 125 ? 0.889 -3.482 22.859 1 95.69 125 PRO B N 1
ATOM 2085 C CA . PRO B 1 125 ? 1.817 -2.402 22.516 1 95.69 125 PRO B CA 1
ATOM 2086 C C . PRO B 1 125 ? 3.172 -2.92 22.031 1 95.69 125 PRO B C 1
ATOM 2088 O O . PRO B 1 125 ? 3.797 -2.307 21.172 1 95.69 125 PRO B O 1
ATOM 2091 N N . GLY B 1 126 ? 3.584 -3.988 22.609 1 96.69 126 GLY B N 1
ATOM 2092 C CA . GLY B 1 126 ? 4.828 -4.594 22.156 1 96.69 126 GLY B CA 1
ATOM 2093 C C . GLY B 1 126 ? 4.766 -5.078 20.719 1 96.69 126 GLY B C 1
ATOM 2094 O O . GLY B 1 126 ? 5.742 -4.969 19.969 1 96.69 126 GLY B O 1
ATOM 2095 N N . ASP B 1 127 ? 3.602 -5.602 20.312 1 97.44 127 ASP B N 1
ATOM 2096 C CA . ASP B 1 127 ? 3.408 -6.043 18.922 1 97.44 127 ASP B CA 1
ATOM 2097 C C . ASP B 1 127 ? 3.436 -4.863 17.969 1 97.44 127 ASP B C 1
ATOM 2099 O O . ASP B 1 127 ? 4.008 -4.957 16.875 1 97.44 127 ASP B O 1
ATOM 2103 N N . VAL B 1 128 ? 2.873 -3.771 18.391 1 97.62 128 VAL B N 1
ATOM 2104 C CA . VAL B 1 128 ? 2.824 -2.584 17.547 1 97.62 128 VAL B CA 1
ATOM 2105 C C . VAL B 1 128 ? 4.234 -2.029 17.359 1 97.62 128 VAL B C 1
ATOM 2107 O O . VAL B 1 128 ? 4.625 -1.698 16.234 1 97.62 128 VAL B O 1
ATOM 2110 N N . ALA B 1 129 ? 4.969 -1.987 18.406 1 97.19 129 ALA B N 1
ATOM 2111 C CA . ALA B 1 129 ? 6.352 -1.524 18.312 1 97.19 129 ALA B CA 1
ATOM 2112 C C . ALA B 1 129 ? 7.172 -2.438 17.406 1 97.19 129 ALA B C 1
ATOM 2114 O O . ALA B 1 129 ? 7.992 -1.965 16.609 1 97.19 129 ALA B O 1
ATOM 2115 N N . ALA B 1 130 ? 6.961 -3.719 17.5 1 97.56 130 ALA B N 1
ATOM 2116 C CA . ALA B 1 130 ? 7.641 -4.699 16.656 1 97.56 130 ALA B CA 1
ATOM 2117 C C . ALA B 1 130 ? 7.258 -4.516 15.188 1 97.56 130 ALA B C 1
ATOM 2119 O O . ALA B 1 130 ? 8.117 -4.613 14.297 1 97.56 130 ALA B O 1
ATOM 2120 N N . ALA B 1 131 ? 5.965 -4.246 14.93 1 97.94 131 ALA B N 1
ATOM 2121 C CA . ALA B 1 131 ? 5.5 -4.016 13.562 1 97.94 131 ALA B CA 1
ATOM 2122 C C . ALA B 1 131 ? 6.199 -2.809 12.945 1 97.94 131 ALA B C 1
ATOM 2124 O O . ALA B 1 131 ? 6.613 -2.854 11.781 1 97.94 131 ALA B O 1
ATOM 2125 N N . VAL B 1 132 ? 6.387 -1.779 13.719 1 97.44 132 VAL B N 1
ATOM 2126 C CA . VAL B 1 132 ? 7.07 -0.583 13.242 1 97.44 132 VAL B CA 1
ATOM 2127 C C . VAL B 1 132 ? 8.516 -0.921 12.883 1 97.44 132 VAL B C 1
ATOM 2129 O O . VAL B 1 132 ? 9.008 -0.53 11.82 1 97.44 132 VAL B O 1
ATOM 2132 N N . ARG B 1 133 ? 9.164 -1.714 13.727 1 97.38 133 ARG B N 1
ATOM 2133 C CA . ARG B 1 133 ? 10.555 -2.096 13.477 1 97.38 133 ARG B CA 1
ATOM 2134 C C . ARG B 1 133 ? 10.672 -2.883 12.172 1 97.38 133 ARG B C 1
ATOM 2136 O O . ARG B 1 133 ? 11.57 -2.623 11.367 1 97.38 133 ARG B O 1
ATOM 2143 N N . VAL B 1 134 ? 9.805 -3.805 11.977 1 97.88 134 VAL B N 1
ATOM 2144 C CA . VAL B 1 134 ? 9.844 -4.668 10.797 1 97.88 134 VAL B CA 1
ATOM 2145 C C . VAL B 1 134 ? 9.547 -3.848 9.547 1 97.88 134 VAL B C 1
ATOM 2147 O O . VAL B 1 134 ? 10.25 -3.969 8.539 1 97.88 134 VAL B O 1
ATOM 2150 N N . LEU B 1 135 ? 8.5 -2.961 9.586 1 97.31 135 LEU B N 1
ATOM 2151 C CA . LEU B 1 135 ? 8.125 -2.156 8.43 1 97.31 135 LEU B CA 1
ATOM 2152 C C . LEU B 1 135 ? 9.211 -1.135 8.102 1 97.31 135 LEU B C 1
ATOM 2154 O O . LEU B 1 135 ? 9.477 -0.864 6.93 1 97.31 135 LEU B O 1
ATOM 2158 N N . ASP B 1 136 ? 9.898 -0.607 9.133 1 96.44 136 ASP B N 1
ATOM 2159 C CA . ASP B 1 136 ? 11.016 0.306 8.898 1 96.44 136 ASP B CA 1
ATOM 2160 C C . ASP B 1 136 ? 12.172 -0.407 8.203 1 96.44 136 ASP B C 1
ATOM 2162 O O . ASP B 1 136 ? 12.789 0.148 7.297 1 96.44 136 ASP B O 1
ATOM 2166 N N . ALA B 1 137 ? 12.445 -1.611 8.641 1 96.44 137 ALA B N 1
ATOM 2167 C CA . ALA B 1 137 ? 13.5 -2.398 8.008 1 96.44 137 ALA B CA 1
ATOM 2168 C C . ALA B 1 137 ? 13.172 -2.678 6.543 1 96.44 137 ALA B C 1
ATOM 2170 O O . ALA B 1 137 ? 14.055 -2.631 5.684 1 96.44 137 ALA B O 1
ATOM 2171 N N . LEU B 1 138 ? 11.898 -2.92 6.23 1 96.19 138 LEU B N 1
ATOM 2172 C CA . LEU B 1 138 ? 11.469 -3.18 4.859 1 96.19 138 LEU B CA 1
ATOM 2173 C C . LEU B 1 138 ? 11.57 -1.917 4.008 1 96.19 138 LEU B C 1
ATOM 2175 O O . LEU B 1 138 ? 12.086 -1.956 2.891 1 96.19 138 LEU B O 1
ATOM 2179 N N . VAL B 1 139 ? 11.094 -0.813 4.547 1 94.12 139 VAL B N 1
ATOM 2180 C CA . VAL B 1 139 ? 11.148 0.452 3.822 1 94.12 139 VAL B CA 1
ATOM 2181 C C . VAL B 1 139 ? 12.602 0.803 3.504 1 94.12 139 VAL B C 1
ATOM 2183 O O . VAL B 1 139 ? 12.938 1.126 2.359 1 94.12 139 VAL B O 1
ATOM 2186 N N . THR B 1 140 ? 13.461 0.625 4.5 1 93.69 140 THR B N 1
ATOM 2187 C CA . THR B 1 140 ? 14.875 0.951 4.328 1 93.69 140 THR B CA 1
ATOM 2188 C C . THR B 1 140 ? 15.547 -0.029 3.367 1 93.69 140 THR B C 1
ATOM 2190 O O . THR B 1 140 ? 16.234 0.382 2.434 1 93.69 140 THR B O 1
ATOM 2193 N N . GLY B 1 141 ? 15.328 -1.297 3.613 1 93.25 141 GLY B N 1
ATOM 2194 C CA . GLY B 1 141 ? 15.969 -2.332 2.814 1 93.25 141 GLY B CA 1
ATOM 2195 C C . GLY B 1 141 ? 15.539 -2.311 1.359 1 93.25 141 GLY B C 1
ATOM 2196 O O . GLY B 1 141 ? 16.375 -2.373 0.458 1 93.25 141 GLY B O 1
ATOM 2197 N N . ILE B 1 142 ? 14.25 -2.162 1.068 1 91.81 142 ILE B N 1
ATOM 2198 C CA . ILE B 1 142 ? 13.75 -2.148 -0.302 1 91.81 142 ILE B CA 1
ATOM 2199 C C . ILE B 1 142 ? 14.125 -0.829 -0.974 1 91.81 142 ILE B C 1
ATOM 2201 O O . ILE B 1 142 ? 14.422 -0.796 -2.168 1 91.81 142 ILE B O 1
ATOM 2205 N N . GLY B 1 143 ? 14.039 0.213 -0.189 1 88.94 143 GLY B N 1
ATOM 2206 C CA . GLY B 1 143 ? 14.508 1.489 -0.705 1 88.94 143 GLY B CA 1
ATOM 2207 C C . GLY B 1 143 ? 15.93 1.431 -1.235 1 88.94 143 GLY B C 1
ATOM 2208 O O . GLY B 1 143 ? 16.234 2.004 -2.285 1 88.94 143 GLY B O 1
ATOM 2209 N N . ARG B 1 144 ? 16.781 0.717 -0.588 1 88.12 144 ARG B N 1
ATOM 2210 C CA . ARG B 1 144 ? 18.172 0.579 -0.992 1 88.12 144 ARG B CA 1
ATOM 2211 C C . ARG B 1 144 ? 18.297 -0.224 -2.283 1 88.12 144 ARG B C 1
ATOM 2213 O O . ARG B 1 144 ? 19.109 0.109 -3.154 1 88.12 144 ARG B O 1
ATOM 2220 N N . ILE B 1 145 ? 17.5 -1.19 -2.393 1 85.88 145 ILE B N 1
ATOM 2221 C CA . ILE B 1 145 ? 17.609 -2.088 -3.537 1 85.88 145 ILE B CA 1
ATOM 2222 C C . ILE B 1 145 ? 17.016 -1.422 -4.777 1 85.88 145 ILE B C 1
ATOM 2224 O O . ILE B 1 145 ? 17.422 -1.722 -5.902 1 85.88 145 ILE B O 1
ATOM 2228 N N . THR B 1 146 ? 16.078 -0.466 -4.527 1 84 146 THR B N 1
ATOM 2229 C CA . THR B 1 146 ? 15.383 0.141 -5.656 1 84 146 THR B CA 1
ATOM 2230 C C . THR B 1 146 ? 15.891 1.557 -5.91 1 84 146 THR B C 1
ATOM 2232 O O . THR B 1 146 ? 15.266 2.326 -6.645 1 84 146 THR B O 1
ATOM 2235 N N . ALA B 1 147 ? 16.938 1.91 -5.227 1 79.81 147 ALA B N 1
ATOM 2236 C CA . ALA B 1 147 ? 17.453 3.27 -5.305 1 79.81 147 ALA B CA 1
ATOM 2237 C C . ALA B 1 147 ? 17.734 3.666 -6.754 1 79.81 147 ALA B C 1
ATOM 2239 O O . ALA B 1 147 ? 17.531 4.82 -7.137 1 79.81 147 ALA B O 1
ATOM 2240 N N . ASP B 1 148 ? 18.047 2.756 -7.559 1 73.19 148 ASP B N 1
ATOM 2241 C CA . ASP B 1 14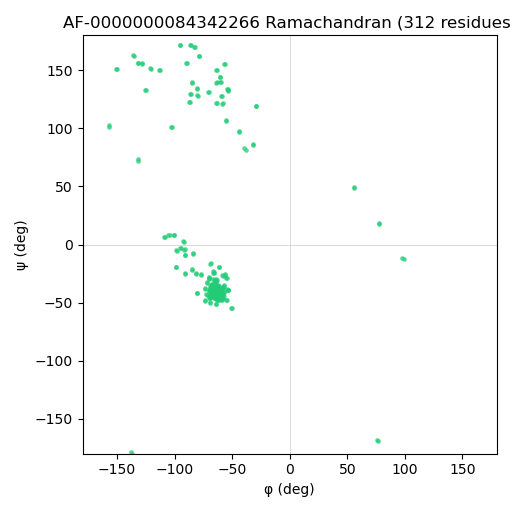8 ? 18.422 3.055 -8.938 1 73.19 148 ASP B CA 1
ATOM 2242 C C . ASP B 1 148 ? 17.328 2.609 -9.914 1 73.19 148 ASP B C 1
ATOM 2244 O O . ASP B 1 148 ? 17.484 2.732 -11.125 1 73.19 148 ASP B O 1
ATOM 2248 N N . ALA B 1 149 ? 16.203 2.162 -9.328 1 71.94 149 ALA B N 1
ATOM 2249 C CA . ALA B 1 149 ? 15.148 1.681 -10.211 1 71.94 149 ALA B CA 1
ATOM 2250 C C . ALA B 1 149 ? 14.281 2.834 -10.703 1 71.94 149 ALA B C 1
ATOM 2252 O O . ALA B 1 149 ? 14.047 3.803 -9.977 1 71.94 149 ALA B O 1
ATOM 2253 N N . PRO B 1 150 ? 13.898 2.822 -11.945 1 65.62 150 PRO B N 1
ATOM 2254 C CA . PRO B 1 150 ? 13.016 3.877 -12.445 1 65.62 150 PRO B CA 1
ATOM 2255 C C . PRO B 1 150 ? 11.68 3.922 -11.711 1 65.62 150 PRO B C 1
ATOM 2257 O O . PRO B 1 150 ? 11.234 2.908 -11.164 1 65.62 150 PRO B O 1
ATOM 2260 N N . PRO B 1 151 ? 11.18 5.09 -11.516 1 61.78 151 PRO B N 1
ATOM 2261 C CA . PRO B 1 151 ? 9.867 5.18 -10.867 1 61.78 151 PRO B CA 1
ATOM 2262 C C . PRO B 1 151 ? 8.805 4.344 -11.57 1 61.78 151 PRO B C 1
ATOM 2264 O O . PRO B 1 151 ? 8.867 4.152 -12.789 1 61.78 151 PRO B O 1
ATOM 2267 N N . VAL B 1 152 ? 7.996 3.557 -10.766 1 60.91 152 VAL B N 1
ATOM 2268 C CA . VAL B 1 152 ? 6.891 2.775 -11.32 1 60.91 152 VAL B CA 1
ATOM 2269 C C . VAL B 1 152 ? 5.848 3.711 -11.922 1 60.91 152 VAL B C 1
ATOM 2271 O O . VAL B 1 152 ? 5.48 4.719 -11.312 1 60.91 152 VAL B O 1
ATOM 2274 N N . PRO B 1 153 ? 5.609 3.498 -13.195 1 53.19 153 PRO B N 1
ATOM 2275 C CA . PRO B 1 153 ? 4.551 4.344 -13.75 1 53.19 153 PRO B CA 1
ATOM 2276 C C . PRO B 1 153 ? 3.242 4.234 -12.969 1 53.19 153 PRO B C 1
ATOM 2278 O O . PRO B 1 153 ? 2.9 3.154 -12.477 1 53.19 153 PRO B O 1
ATOM 2281 N N . ILE B 1 154 ? 2.859 5.148 -12.227 1 49.97 154 ILE B N 1
ATOM 2282 C CA . ILE B 1 154 ? 1.526 5.102 -11.641 1 49.97 154 ILE B CA 1
ATOM 2283 C C . ILE B 1 154 ? 0.532 4.535 -12.648 1 49.97 154 ILE B C 1
ATOM 2285 O O . ILE B 1 154 ? 0.412 5.047 -13.766 1 49.97 154 ILE B O 1
ATOM 2289 N N . GLU B 1 155 ? 0.495 3.285 -12.742 1 43.97 155 GLU B N 1
ATOM 2290 C CA . GLU B 1 155 ? -0.399 2.682 -13.727 1 43.97 155 GLU B CA 1
ATOM 2291 C C . GLU B 1 155 ? -1.648 3.531 -13.938 1 43.97 155 GLU B C 1
ATOM 2293 O O . GLU B 1 155 ? -2.383 3.807 -12.984 1 43.97 155 GLU B O 1
ATOM 2298 N N . GLU B 1 156 ? -1.507 4.426 -14.766 1 36.44 156 GLU B N 1
ATOM 2299 C CA . GLU B 1 156 ? -2.674 5.098 -15.328 1 36.44 156 GLU B CA 1
ATOM 2300 C C . GLU B 1 156 ? -3.762 4.09 -15.703 1 36.44 156 GLU B C 1
ATOM 2302 O O . GLU B 1 156 ? -3.479 3.061 -16.312 1 36.44 156 GLU B O 1
ATOM 2307 N N . ALA B 1 157 ? -4.723 3.951 -14.781 1 32.53 157 ALA B N 1
ATOM 2308 C CA . ALA B 1 157 ? -5.855 3.236 -15.359 1 32.53 157 ALA B CA 1
ATOM 2309 C C . ALA B 1 157 ? -5.965 3.498 -16.859 1 32.53 157 ALA B C 1
ATOM 2311 O O . ALA B 1 157 ? -5.863 4.645 -17.297 1 32.53 157 ALA B O 1
ATOM 2312 N N . PRO B 1 158 ? -5.848 2.287 -17.672 1 27.94 158 PRO B N 1
ATOM 2313 C CA . PRO B 1 158 ? -6.141 2.691 -19.062 1 27.94 158 PRO B CA 1
ATOM 2314 C C . PRO B 1 158 ? -7.367 3.598 -19.156 1 27.94 158 PRO B C 1
ATOM 2316 O O . PRO B 1 158 ? -8.25 3.537 -18.297 1 27.94 158 PRO B O 1
#

InterPro domains:
  IPR000835 MarR-type HTH domain [PF12802] (42-92)
  IPR000835 MarR-type HTH domain [PS50995] (5-140)
  IPR000835 MarR-type HTH domain [SM00347] (28-128)
  IPR036388 Winged helix-like DNA-binding domain superfamily [G3DSA:1.10.10.10] (3-141)
  IPR036390 Winged helix DNA-binding domain superfamily [SSF46785] (11-143)
  IPR039422 Transcription regulators MarR/SlyA-like [PTHR33164] (23-139)

Organism: Pseudonocardia thermophila (NCBI:txid1848)

Foldseek 3Di:
DDDDPVNLVVVVVVVVVVVVVVQVQLQVLCVVPLADPLLLLLLVLCVVPPWDFLVVSCVVVVHDSVSSVVSLVSCVVVVQWDWDADPVDRVTTTIHGDPNNVVVSVSSVVSVVVVCVVVVVPDDPVVVVVSVVSVVCVCVVVCVVCVPPDRDPPPDPD/DDDDPVNLVVVVVVVVVVVVVVQVQLQVLCVVPLADPLLLLLLVLCVVPPWDFLVVSCVVVVHDSVSSVVSLVSCVVVVQWDWDADPVDRVTTTIHGDPNNVVVSVSSVVSVVVVCVVVVVPDDPVVVVVSVVSVVCVCVVVCVVCVPPDRDDPPDPD

pLDDT: mean 90.33, std 12.06, range [27.94, 98.75]